Protein AF-A0A0P1AC72-F1 (afdb_monomer_lite)

pLDDT: mean 74.16, std 17.69, range [23.03, 93.44]

Radius of gyration: 25.97 Å; chains: 1; bounding box: 72×47×79 Å

Sequence (349 aa):
MDARAYRSTQDFKQQQFPLIVTPSTTIKDLQRFLVDQWVLSKNLLVKFSLSDHFFTLKGQILRLDGTLDSSYIHNDDTIYLRFVSLGRICDPWAMSTSELRVELKARNAYEVNLQPEELMQRLQNFKMEESRLGRLQQATRKEETERVETIAKESVDLHLHRKQNNMNLTPSEKTVVRPTSFASWPIDPCVNRTVFLSITELERTYHLVPRDVLESALFIFDTERMWVFDKHNTLQKQQFDYHYMCFEQDFLEMLIMKEEAGLIHWFRPQKCFKMLSAFLTAISDPATEGKNYQPLILAKNKWLTLCGNNGWEGKVRCDGRKRDSKHKPKFTQSIARVVSNYCQIVLIM

Organism: Plasmopara halstedii (NCBI:txid4781)

Foldseek 3Di:
DDDPPPPPPPVPDDDDDDDDDDQQDFLLNVLVVVLVVCVVVVPPVVPADPVQKWKDFLQFTGDRGFGNQLVVNDPPGDIDIGGVVSDDDPQLRRHHPVRLQVLCVVVVNDDFLDGSNRSRVSSVLVSVVVVLVVQLVVCVVVVVVVSNVVSVVVVVVSVVVVVVVVVVPPPPPPQSDRDPSDPDQPDDDDLWAFEAADLQVCLVCVSSPHPNNLVRHAYEYQDDPCLQPPDDDPVSCPDPCVVSRPGDPSSVVSVSSCVSVLRYHHCPDVVDLQVVQVSQQVDFTSNPPGHGDHGDDPDPVVLVLAAEDPRDDNDDHPPPRHHDPPPHQDDDPDPDPGRDPDPDDDDDD

Secondary structure (DSSP, 8-state):
------------PPP-------TT-BHHHHHHHHHHHHHHHT-GGGGS-GGGEEEEETTEEEPTTSBTTTTTPPTT---EEEEGGG-----GGGS-HHHHHHHHHHTT---TT--HHHHHHHHHHHHHHHHHHHHHHHHHHTT-HHHHHHHHHHHHHHHHHHHHHHHH-S------PPPTT-SS-SS---SSPPEE--HHHHHHHGGGS-HHHHHH-EEEESS-HHHHHS---HHHHTSTTGGGT---HHHHHHHHHHHHTT-EEE-TTT--HHHHHHHHHHSBPGGGTTPBPPPP---HHHHHHHSSTTSSS-PPP-S-PPP-STT--------STT----SS-----

InterPro domains:
  IPR029071 Ubiquitin-like domain superfamily [SSF54236] (12-84)

Structure (mmCIF, N/CA/C/O backbone):
data_AF-A0A0P1AC72-F1
#
_entry.id   AF-A0A0P1AC72-F1
#
loop_
_atom_site.group_PDB
_atom_site.id
_atom_site.type_symbol
_atom_site.label_atom_id
_atom_site.label_alt_id
_atom_site.label_comp_id
_atom_site.label_asym_id
_atom_site.label_entity_id
_atom_site.label_seq_id
_atom_site.pdbx_PDB_ins_code
_atom_site.Cartn_x
_atom_site.Cartn_y
_atom_site.Cartn_z
_atom_site.occupancy
_atom_site.B_iso_or_equiv
_atom_site.auth_seq_id
_atom_site.auth_comp_id
_atom_site.auth_asym_id
_atom_site.auth_atom_id
_atom_site.pdbx_PDB_model_num
ATOM 1 N N . MET A 1 1 ? -4.522 -26.092 31.105 1.00 30.27 1 MET A N 1
ATOM 2 C CA . MET A 1 1 ? -4.044 -24.873 31.789 1.00 30.27 1 MET A CA 1
ATOM 3 C C . MET A 1 1 ? -4.745 -23.705 31.133 1.00 30.27 1 MET A C 1
ATOM 5 O O . MET A 1 1 ? -4.383 -23.312 30.032 1.00 30.27 1 MET A O 1
ATOM 9 N N . ASP A 1 2 ? -5.831 -23.274 31.766 1.00 23.44 2 ASP A N 1
ATOM 10 C CA . ASP A 1 2 ? -6.798 -22.324 31.226 1.00 23.44 2 ASP A CA 1
ATOM 11 C C . ASP A 1 2 ? -6.268 -20.892 31.293 1.00 23.44 2 ASP A C 1
ATOM 13 O O . ASP A 1 2 ? -6.190 -20.285 32.363 1.00 23.44 2 ASP A O 1
ATOM 17 N N . ALA A 1 3 ? -5.941 -20.331 30.132 1.00 25.45 3 ALA A N 1
ATOM 18 C CA . ALA A 1 3 ? -5.736 -18.901 29.979 1.00 25.45 3 ALA A CA 1
ATOM 19 C C . ALA A 1 3 ? -7.109 -18.214 29.976 1.00 25.45 3 ALA A C 1
ATOM 21 O O . ALA A 1 3 ? -7.756 -18.063 28.938 1.00 25.45 3 ALA A O 1
ATOM 22 N N . ARG A 1 4 ? -7.578 -17.818 31.164 1.00 24.83 4 ARG A N 1
ATOM 23 C CA . ARG A 1 4 ? -8.707 -16.894 31.307 1.00 24.83 4 ARG A CA 1
ATOM 24 C C . ARG A 1 4 ? -8.369 -15.599 30.570 1.00 24.83 4 ARG A C 1
ATOM 26 O O . ARG A 1 4 ? -7.531 -14.820 31.014 1.00 24.83 4 ARG A O 1
ATOM 33 N N . ALA A 1 5 ? -9.045 -15.386 29.447 1.00 27.55 5 ALA A N 1
ATOM 34 C CA . ALA A 1 5 ? -9.079 -14.119 28.744 1.00 27.55 5 ALA A CA 1
ATOM 35 C C . ALA A 1 5 ? -9.636 -13.038 29.683 1.00 27.55 5 ALA A C 1
ATOM 37 O O . ALA A 1 5 ? -10.837 -12.994 29.956 1.00 27.55 5 ALA A O 1
ATOM 38 N N . TYR A 1 6 ? -8.766 -12.156 30.172 1.00 25.70 6 TYR A N 1
ATOM 39 C CA . TYR A 1 6 ? -9.184 -10.889 30.758 1.00 25.70 6 TYR A CA 1
ATOM 40 C C . TYR A 1 6 ? -9.750 -10.010 29.636 1.00 25.70 6 TYR A C 1
ATOM 42 O O . TYR A 1 6 ? -9.041 -9.236 29.001 1.00 25.70 6 TYR A O 1
ATOM 50 N N . ARG A 1 7 ? -11.056 -10.134 29.379 1.00 31.42 7 ARG A N 1
ATOM 51 C CA . ARG A 1 7 ? -11.839 -9.082 28.726 1.00 31.42 7 ARG A CA 1
ATOM 52 C C . ARG A 1 7 ? -12.040 -7.958 29.739 1.00 31.42 7 ARG A C 1
ATOM 54 O O . ARG A 1 7 ? -13.059 -7.900 30.413 1.00 31.42 7 ARG A O 1
ATOM 61 N N . SER A 1 8 ? -11.047 -7.086 29.858 1.00 28.91 8 SER A N 1
ATOM 62 C CA . SER A 1 8 ? -11.260 -5.730 30.356 1.00 28.91 8 SER A CA 1
ATOM 63 C C . SER A 1 8 ? -11.402 -4.832 29.136 1.00 28.91 8 SER A C 1
ATOM 65 O O . SER A 1 8 ? -10.432 -4.227 28.688 1.00 28.91 8 SER A O 1
ATOM 67 N N . THR A 1 9 ? -12.604 -4.765 28.566 1.00 32.88 9 THR A N 1
ATOM 68 C CA . THR A 1 9 ? -12.982 -3.645 27.701 1.00 32.88 9 THR A CA 1
ATOM 69 C C . THR A 1 9 ? -13.115 -2.419 28.601 1.00 32.88 9 THR A C 1
ATOM 71 O O . THR A 1 9 ? -14.201 -2.091 29.070 1.00 32.88 9 THR A O 1
ATOM 74 N N . GLN A 1 10 ? -11.986 -1.784 28.929 1.00 37.38 10 GLN A N 1
ATOM 75 C CA . GLN A 1 10 ? -12.033 -0.366 29.251 1.00 37.38 10 GLN A CA 1
ATOM 76 C C . GLN A 1 10 ? -12.478 0.311 27.961 1.00 37.38 10 GLN A C 1
ATOM 78 O O . GLN A 1 10 ? -11.772 0.240 26.957 1.00 37.38 10 GLN A O 1
ATOM 83 N N . ASP A 1 11 ? -13.674 0.894 27.978 1.00 37.28 11 ASP A N 1
ATOM 84 C CA . ASP A 1 11 ? -14.167 1.739 26.899 1.00 37.28 11 ASP A CA 1
ATOM 85 C C . ASP A 1 11 ? -13.248 2.962 26.807 1.00 37.28 11 ASP A C 1
ATOM 87 O O . ASP A 1 11 ? -13.472 3.999 27.437 1.00 37.28 11 ASP A O 1
ATOM 91 N N . PHE A 1 12 ? -12.152 2.824 26.062 1.00 51.91 12 PHE A N 1
ATOM 92 C CA . PHE A 1 12 ? -11.322 3.947 25.674 1.00 51.91 12 PHE A CA 1
ATOM 93 C C . PHE A 1 12 ? -12.186 4.839 24.788 1.00 51.91 12 PHE A C 1
ATOM 95 O O . PHE A 1 12 ? -12.420 4.544 23.617 1.00 51.91 12 PHE A O 1
ATOM 102 N N . LYS A 1 13 ? -12.709 5.924 25.367 1.00 55.75 13 LYS A N 1
ATOM 103 C CA . LYS A 1 13 ? -13.370 6.970 24.589 1.00 55.75 13 LYS A CA 1
ATOM 104 C C . LYS A 1 13 ? -12.368 7.488 23.564 1.00 55.75 13 LYS A C 1
ATOM 106 O O . LYS A 1 13 ? -11.271 7.895 23.939 1.00 55.75 13 LYS A O 1
ATOM 111 N N . GLN A 1 14 ? -12.757 7.470 22.294 1.00 66.12 14 GLN A N 1
ATOM 112 C CA . GLN A 1 14 ? -11.986 8.074 21.216 1.00 66.12 14 GLN A CA 1
ATOM 113 C C . GLN A 1 14 ? -11.711 9.538 21.577 1.00 66.12 14 GLN A C 1
ATOM 115 O O . GLN A 1 14 ? -12.638 10.311 21.815 1.00 66.12 14 GLN A O 1
ATOM 120 N N . GLN A 1 15 ? -10.433 9.896 21.681 1.00 72.12 15 GLN A N 1
ATOM 121 C CA . GLN A 1 15 ? -10.000 11.266 21.925 1.00 72.12 15 GLN A CA 1
ATOM 122 C C . GLN A 1 15 ? -9.486 11.841 20.609 1.00 72.12 15 GLN A C 1
ATOM 124 O O . GLN A 1 15 ? -8.657 11.223 19.945 1.00 72.12 15 GLN A O 1
ATOM 129 N N . GLN A 1 16 ? -9.997 13.009 20.232 1.00 79.44 16 GLN A N 1
ATOM 130 C CA . GLN A 1 16 ? -9.532 13.757 19.069 1.00 79.44 16 GLN A CA 1
ATOM 131 C C . GLN A 1 16 ? -8.794 14.999 19.552 1.00 79.44 16 GLN A C 1
ATOM 133 O O . GLN A 1 16 ? -9.274 15.705 20.440 1.00 79.44 16 GLN A O 1
ATOM 138 N N . PHE A 1 17 ? -7.630 15.254 18.964 1.00 80.31 17 PHE A N 1
ATOM 139 C CA . PHE A 1 17 ? -6.798 16.401 19.294 1.00 80.31 17 PHE A CA 1
ATOM 140 C C . PHE A 1 17 ? -6.441 17.131 17.999 1.00 80.31 17 PHE A C 1
ATOM 142 O O . PHE A 1 17 ? -5.749 16.547 17.164 1.00 80.31 17 PHE A O 1
ATOM 149 N N . PRO A 1 18 ? -6.905 18.376 17.800 1.00 83.69 18 PRO A N 1
ATOM 150 C CA . PRO A 1 18 ? -6.458 19.174 16.672 1.00 83.69 18 PRO A CA 1
ATOM 151 C C . PRO A 1 18 ? -4.994 19.563 16.885 1.00 83.69 18 PRO A C 1
ATOM 153 O O . PRO A 1 18 ? -4.604 19.979 17.979 1.00 83.69 18 PRO A O 1
ATOM 156 N N . LEU A 1 19 ? -4.184 19.433 15.839 1.00 83.06 19 LEU A N 1
ATOM 157 C CA . LEU A 1 19 ? -2.765 19.755 15.880 1.00 83.06 19 LEU A CA 1
ATOM 158 C C . LEU A 1 19 ? -2.388 20.592 14.659 1.00 83.06 19 LEU A C 1
ATOM 160 O O . LEU A 1 19 ? -2.760 20.263 13.537 1.00 83.06 19 LEU A O 1
ATOM 164 N N . ILE A 1 20 ? -1.621 21.657 14.889 1.00 85.19 20 ILE A N 1
ATOM 165 C CA . ILE A 1 20 ? -1.019 22.465 13.828 1.00 85.19 20 ILE A CA 1
ATOM 166 C C . ILE A 1 20 ? 0.458 22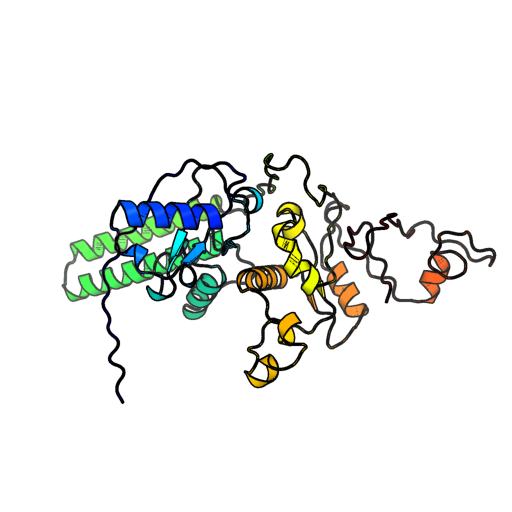.093 13.771 1.00 85.19 20 ILE A C 1
ATOM 168 O O . ILE A 1 20 ? 1.190 22.309 14.736 1.00 85.19 20 ILE A O 1
ATOM 172 N N . VAL A 1 21 ? 0.884 21.519 12.651 1.00 85.75 21 VAL A N 1
ATOM 173 C CA . VAL A 1 21 ? 2.249 21.022 12.441 1.00 85.75 21 VAL A CA 1
ATOM 174 C C . VAL A 1 21 ? 2.788 21.465 11.098 1.00 85.75 21 VAL A C 1
ATOM 176 O O . VAL A 1 21 ? 2.035 21.692 10.153 1.00 85.75 21 VAL A O 1
ATOM 179 N N . THR A 1 22 ? 4.111 21.599 11.014 1.00 86.06 22 THR A N 1
ATOM 180 C CA . THR A 1 22 ? 4.760 21.895 9.740 1.00 86.06 22 THR A CA 1
ATOM 181 C C . THR A 1 22 ? 4.734 20.649 8.849 1.00 86.06 22 THR A C 1
ATOM 183 O O . THR A 1 22 ? 4.917 19.541 9.363 1.00 86.06 22 THR A O 1
ATOM 186 N N . PRO A 1 23 ? 4.592 20.792 7.519 1.00 81.69 23 PRO A N 1
ATOM 187 C CA . PRO A 1 23 ? 4.560 19.647 6.598 1.00 81.69 23 PRO A CA 1
ATOM 188 C C . PRO A 1 23 ? 5.817 18.760 6.668 1.00 81.69 23 PRO A C 1
ATOM 190 O O . PRO A 1 23 ? 5.761 17.550 6.462 1.00 81.69 23 PRO A O 1
ATOM 193 N N . SER A 1 24 ? 6.958 19.356 7.026 1.00 83.38 24 SER A N 1
ATOM 194 C CA . SER A 1 24 ? 8.244 18.676 7.207 1.00 83.38 24 SER A CA 1
ATOM 195 C C . SER A 1 24 ? 8.353 17.826 8.480 1.00 83.38 24 SER A C 1
ATOM 197 O O . SER A 1 24 ? 9.354 17.134 8.651 1.00 83.38 24 SER A O 1
ATOM 199 N N . THR A 1 25 ? 7.365 17.876 9.378 1.00 88.38 25 THR A N 1
ATOM 200 C CA . THR A 1 25 ? 7.364 17.098 10.627 1.00 88.38 25 THR A CA 1
ATOM 201 C C . THR A 1 25 ? 7.299 15.604 10.316 1.00 88.38 25 THR A C 1
ATOM 203 O O . THR A 1 25 ? 6.580 15.193 9.403 1.00 88.38 25 THR A O 1
ATOM 206 N N . THR A 1 26 ? 8.028 14.775 11.066 1.00 90.44 26 THR A N 1
ATOM 207 C CA . THR A 1 26 ? 7.936 13.313 10.931 1.00 90.44 26 THR A CA 1
ATOM 208 C C . THR A 1 26 ? 6.857 12.724 11.837 1.00 90.44 26 THR A C 1
ATOM 210 O O . THR A 1 26 ? 6.517 13.288 12.881 1.00 90.44 26 THR A O 1
ATOM 213 N N . ILE A 1 27 ? 6.343 11.542 11.492 1.00 90.69 27 ILE A N 1
ATOM 214 C CA . ILE A 1 27 ? 5.412 10.804 12.363 1.00 90.69 27 ILE A CA 1
ATOM 215 C C . ILE A 1 27 ? 6.065 10.467 13.715 1.00 90.69 27 ILE A C 1
ATOM 217 O O . ILE A 1 27 ? 5.404 10.466 14.752 1.00 90.69 27 ILE A O 1
ATOM 221 N N . LYS A 1 28 ? 7.380 10.241 13.746 1.00 91.56 28 LYS A N 1
ATOM 222 C CA . LYS A 1 28 ? 8.151 10.041 14.979 1.00 91.56 28 LYS A CA 1
ATOM 223 C C . LYS A 1 28 ? 8.146 11.275 15.876 1.00 91.56 28 LYS A C 1
ATOM 225 O O . LYS A 1 28 ? 8.057 11.135 17.097 1.00 91.56 28 LYS A O 1
ATOM 230 N N . ASP A 1 29 ? 8.237 12.467 15.297 1.00 91.56 29 ASP A N 1
ATOM 231 C CA . ASP A 1 29 ? 8.157 13.713 16.060 1.00 91.56 29 ASP A CA 1
ATOM 232 C C . ASP A 1 29 ? 6.747 13.909 16.627 1.00 91.56 29 ASP A C 1
ATOM 234 O O . ASP A 1 29 ? 6.611 14.254 17.801 1.00 91.56 29 ASP A O 1
ATOM 238 N N . LEU A 1 30 ? 5.704 13.566 15.856 1.00 90.75 30 LEU A N 1
ATOM 239 C CA . LEU A 1 30 ? 4.329 13.507 16.365 1.00 90.75 30 LEU A CA 1
ATOM 240 C C . LEU A 1 30 ? 4.183 12.518 17.525 1.00 90.75 30 LEU A C 1
ATOM 242 O O . LEU A 1 30 ? 3.587 12.847 18.549 1.00 90.75 30 LEU A O 1
ATOM 246 N N . GLN A 1 31 ? 4.735 11.311 17.388 1.00 92.06 31 GLN A N 1
ATOM 247 C CA . GLN A 1 31 ? 4.687 10.279 18.422 1.00 92.06 31 GLN A CA 1
ATOM 248 C C . GLN A 1 31 ? 5.330 10.767 19.723 1.00 92.06 31 GLN A C 1
ATOM 250 O O . GLN A 1 31 ? 4.753 10.593 20.795 1.00 92.06 31 GLN A O 1
ATOM 255 N N . ARG A 1 32 ? 6.508 11.395 19.631 1.00 91.00 32 ARG A N 1
ATOM 256 C CA . ARG A 1 32 ? 7.209 11.977 20.784 1.00 91.00 32 ARG A CA 1
ATOM 257 C C . ARG A 1 32 ? 6.391 13.087 21.428 1.00 91.00 32 ARG A C 1
ATOM 259 O O . ARG A 1 32 ? 6.158 13.035 22.630 1.00 91.00 32 ARG A O 1
ATOM 266 N N . PHE A 1 33 ? 5.888 14.021 20.623 1.00 90.31 33 PHE A N 1
ATOM 267 C CA . PHE A 1 33 ? 5.049 15.113 21.104 1.00 90.31 33 PHE A CA 1
ATOM 268 C C . PHE A 1 33 ? 3.820 14.597 21.867 1.00 90.31 33 PHE A C 1
ATOM 270 O O . PHE A 1 33 ? 3.546 15.059 22.971 1.00 90.31 33 PHE A O 1
ATOM 277 N N . LEU A 1 34 ? 3.103 13.610 21.319 1.00 89.62 34 LEU A N 1
ATOM 278 C CA . LEU A 1 34 ? 1.930 13.021 21.974 1.00 89.62 34 LEU A CA 1
ATOM 279 C C . LEU A 1 34 ? 2.283 12.380 23.318 1.00 89.62 34 LEU A C 1
ATOM 281 O O . LEU A 1 34 ? 1.567 12.578 24.299 1.00 89.62 34 LEU A O 1
ATOM 285 N N . VAL A 1 35 ? 3.400 11.653 23.380 1.00 89.06 35 VAL A N 1
ATOM 286 C CA . VAL A 1 35 ? 3.874 11.031 24.621 1.00 89.06 35 VAL A CA 1
ATOM 287 C C . VAL A 1 35 ? 4.220 12.088 25.665 1.00 89.06 35 VAL A C 1
ATOM 289 O O . VAL A 1 35 ? 3.787 11.956 26.809 1.00 89.06 35 VAL A O 1
ATOM 292 N N . ASP A 1 36 ? 4.899 13.167 25.279 1.00 89.38 36 ASP A N 1
ATOM 293 C CA . ASP A 1 36 ? 5.203 14.280 26.182 1.00 89.38 36 ASP A CA 1
ATOM 294 C C . ASP A 1 36 ? 3.916 14.925 26.724 1.00 89.38 36 ASP A C 1
ATOM 296 O O . ASP A 1 36 ? 3.783 15.149 27.931 1.00 89.38 36 ASP A O 1
ATOM 300 N N . GLN A 1 37 ? 2.910 15.142 25.866 1.00 87.75 37 GLN A N 1
ATOM 301 C CA . GLN A 1 37 ? 1.602 15.655 26.293 1.00 87.75 37 GLN A CA 1
ATOM 302 C C . GLN A 1 37 ? 0.883 14.702 27.254 1.00 87.75 37 GLN A C 1
ATOM 304 O O . GLN A 1 37 ? 0.252 15.137 28.222 1.00 87.75 37 GLN A O 1
ATOM 309 N N . TRP A 1 38 ? 0.976 13.392 27.033 1.00 89.56 38 TRP A N 1
ATOM 310 C CA . TRP A 1 38 ? 0.396 12.403 27.936 1.00 89.56 38 TRP A CA 1
ATOM 311 C C . TRP A 1 38 ? 1.111 12.351 29.287 1.00 89.56 38 TRP A C 1
ATOM 313 O O . TRP A 1 38 ? 0.444 12.184 30.308 1.00 89.56 38 TRP A O 1
ATOM 323 N N . VAL A 1 39 ? 2.435 12.538 29.320 1.00 88.81 39 VAL A N 1
ATOM 324 C CA . VAL A 1 39 ? 3.209 12.639 30.568 1.00 88.81 39 VAL A CA 1
ATOM 325 C C . VAL A 1 39 ? 2.755 13.856 31.370 1.00 88.81 39 VAL A C 1
ATOM 327 O O . VAL A 1 39 ? 2.439 13.727 32.554 1.00 88.81 39 VAL A O 1
ATOM 330 N N . LEU A 1 40 ? 2.641 15.017 30.719 1.00 88.31 40 LEU A N 1
ATOM 331 C CA . LEU A 1 40 ? 2.189 16.258 31.355 1.00 88.31 40 LEU A CA 1
ATOM 332 C C . LEU A 1 40 ? 0.753 16.148 31.887 1.00 88.31 40 LEU A C 1
ATOM 334 O O . LEU A 1 40 ? 0.466 16.563 33.010 1.00 88.31 40 LEU A O 1
ATOM 338 N N . SER A 1 41 ? -0.143 15.544 31.106 1.00 85.81 41 SER A N 1
ATOM 339 C CA . SER A 1 41 ? -1.555 15.356 31.471 1.00 85.81 41 SER A CA 1
ATOM 340 C C . SER A 1 41 ? -1.817 14.146 32.375 1.00 85.81 41 SER A C 1
ATOM 342 O O . SER A 1 41 ? -2.959 13.933 32.785 1.00 85.81 41 SER A O 1
ATOM 344 N N . LYS A 1 42 ? -0.785 13.356 32.712 1.00 86.06 42 LYS A N 1
ATOM 345 C CA . LYS A 1 42 ? -0.892 12.091 33.465 1.00 86.06 42 LYS A CA 1
ATOM 346 C C . LYS A 1 42 ? -1.878 11.099 32.830 1.00 86.06 42 LYS A C 1
ATOM 348 O O . LYS A 1 42 ? -2.585 10.372 33.531 1.00 86.06 42 LYS A O 1
ATOM 353 N N . ASN A 1 43 ? -1.938 11.074 31.500 1.00 84.12 43 ASN A N 1
ATOM 354 C CA . ASN A 1 43 ? -2.814 10.179 30.755 1.00 84.12 43 ASN A CA 1
ATOM 355 C C . ASN A 1 43 ? -2.351 8.716 30.919 1.00 84.12 43 ASN A C 1
ATOM 357 O O . ASN A 1 43 ? -1.158 8.412 30.949 1.00 84.12 43 ASN A O 1
ATOM 361 N N . LEU A 1 44 ? -3.300 7.783 31.011 1.00 83.62 44 LEU A N 1
ATOM 362 C CA . LEU A 1 44 ? -3.018 6.349 31.129 1.00 83.62 44 LEU A CA 1
ATOM 363 C C . LEU A 1 44 ? -2.289 5.785 29.902 1.00 83.62 44 LEU A C 1
ATOM 365 O O . LEU A 1 44 ? -1.605 4.770 30.031 1.00 83.62 44 LEU A O 1
ATOM 369 N N . LEU A 1 45 ? -2.394 6.459 28.752 1.00 82.50 45 LEU A N 1
ATOM 370 C CA . LEU A 1 45 ? -1.737 6.060 27.509 1.00 82.50 45 LEU A CA 1
ATOM 371 C C . LEU A 1 45 ? -0.198 6.099 27.580 1.00 82.50 45 LEU A C 1
ATOM 373 O O . LEU A 1 45 ? 0.449 5.375 26.832 1.00 82.50 45 LEU A O 1
ATOM 377 N N . VAL A 1 46 ? 0.402 6.838 28.528 1.00 82.81 46 VAL A N 1
ATOM 378 C CA . VAL A 1 46 ? 1.868 6.838 28.762 1.00 82.81 46 VAL A CA 1
ATOM 379 C C . VAL A 1 46 ? 2.408 5.442 29.087 1.00 82.81 46 VAL A C 1
ATOM 381 O O . VAL A 1 46 ? 3.588 5.167 28.893 1.00 82.81 46 VAL A O 1
ATOM 384 N N . LYS A 1 47 ? 1.564 4.549 29.614 1.00 84.19 47 LYS A N 1
ATOM 385 C CA . LYS A 1 47 ? 1.986 3.207 30.037 1.00 84.19 47 LYS A CA 1
ATOM 386 C C . LYS A 1 47 ? 2.297 2.276 28.864 1.00 84.19 47 LYS A C 1
ATOM 388 O O . LYS A 1 47 ? 2.928 1.244 29.086 1.00 84.19 47 LYS A O 1
ATOM 393 N N . PHE A 1 48 ? 1.841 2.600 27.656 1.00 85.81 48 PHE A N 1
ATOM 394 C CA . PHE A 1 48 ? 2.092 1.780 26.477 1.00 85.81 48 PHE A CA 1
ATOM 395 C C . PHE A 1 48 ? 3.491 2.039 25.915 1.00 85.81 48 PHE A C 1
ATOM 397 O O . PHE A 1 48 ? 4.018 3.149 25.961 1.00 85.81 48 PHE A O 1
ATOM 404 N N . SER A 1 49 ? 4.118 0.977 25.408 1.00 86.75 49 SER A N 1
ATOM 405 C CA . SER A 1 49 ? 5.441 1.068 24.791 1.00 86.75 49 SER A CA 1
ATOM 406 C C . SER A 1 49 ? 5.347 1.774 23.441 1.00 86.75 49 SER A C 1
ATOM 408 O O . SER A 1 49 ? 4.421 1.523 22.682 1.00 86.75 49 SER A O 1
ATOM 410 N N . LEU A 1 50 ? 6.362 2.559 23.070 1.00 85.81 50 LEU A N 1
ATOM 411 C CA . LEU A 1 50 ? 6.442 3.172 21.736 1.00 85.81 50 LEU A CA 1
ATOM 412 C C . LEU A 1 50 ? 6.375 2.146 20.598 1.00 85.81 50 LEU A C 1
ATOM 414 O O . LEU A 1 50 ? 5.859 2.450 19.530 1.00 85.81 50 LEU A O 1
ATOM 418 N N . SER A 1 51 ? 6.885 0.934 20.836 1.00 84.06 51 SER A N 1
ATOM 419 C CA . SER A 1 51 ? 6.806 -0.187 19.883 1.00 84.06 51 SER A CA 1
ATOM 420 C C . SER A 1 51 ? 5.387 -0.727 19.679 1.00 84.06 51 SER A C 1
ATOM 422 O O . SER A 1 51 ? 5.138 -1.447 18.720 1.00 84.06 51 SER A O 1
ATOM 424 N N . ASP A 1 52 ? 4.468 -0.381 20.578 1.00 86.06 52 ASP A N 1
ATOM 425 C CA . ASP A 1 52 ? 3.055 -0.738 20.503 1.00 86.06 52 ASP A CA 1
ATOM 426 C C . ASP A 1 52 ? 2.261 0.261 19.651 1.00 86.06 52 ASP A C 1
ATOM 428 O O . ASP A 1 52 ? 1.136 -0.030 19.250 1.00 86.06 52 ASP A O 1
ATOM 432 N N . HIS A 1 53 ? 2.829 1.442 19.384 1.00 88.75 53 HIS A N 1
ATOM 433 C CA . HIS A 1 53 ? 2.163 2.504 18.643 1.00 88.75 53 HIS A CA 1
ATOM 434 C C . HIS A 1 53 ? 2.296 2.268 17.142 1.00 88.75 53 HIS A C 1
ATOM 436 O O . HIS A 1 53 ? 3.394 2.061 16.627 1.00 88.75 53 HIS A O 1
ATOM 442 N N . PHE A 1 54 ? 1.195 2.428 16.424 1.00 88.12 54 PHE A N 1
ATOM 443 C CA .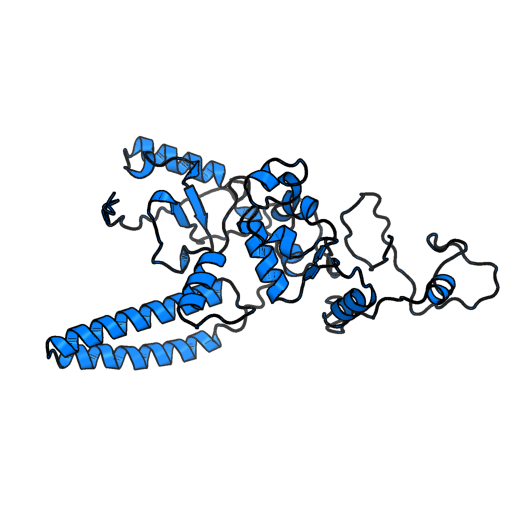 PHE A 1 54 ? 1.210 2.513 14.973 1.00 88.12 54 PHE A CA 1
ATOM 444 C C . PHE A 1 54 ? 0.188 3.532 14.491 1.00 88.12 54 PHE A C 1
ATOM 446 O O . PHE A 1 54 ? -0.843 3.758 15.128 1.00 88.12 54 PHE A O 1
ATOM 453 N N . PHE A 1 55 ? 0.502 4.176 13.374 1.00 89.94 55 PHE A N 1
ATOM 454 C CA . PHE A 1 55 ? -0.293 5.261 12.819 1.00 89.94 55 PHE A CA 1
ATOM 455 C C . PHE A 1 55 ? -0.921 4.809 11.513 1.00 89.94 55 PHE A C 1
ATOM 457 O O . PHE A 1 55 ? -0.280 4.132 10.711 1.00 89.94 55 PHE A O 1
ATOM 464 N N . THR A 1 56 ? -2.178 5.179 11.308 1.00 88.88 56 THR A N 1
ATOM 465 C CA . THR A 1 56 ? -2.932 4.827 10.106 1.00 88.88 56 THR A CA 1
ATOM 466 C C . THR A 1 56 ? -3.652 6.041 9.545 1.00 88.88 56 THR A C 1
ATOM 468 O O . THR A 1 56 ? -4.149 6.884 10.294 1.00 88.88 56 THR A O 1
ATOM 471 N N . LEU A 1 57 ? -3.705 6.128 8.220 1.00 88.50 57 LEU A N 1
ATOM 472 C CA . LEU A 1 57 ? -4.444 7.146 7.487 1.00 88.50 57 LEU A CA 1
ATOM 473 C C . LEU A 1 57 ? -5.013 6.513 6.221 1.00 88.50 57 LEU A C 1
ATOM 475 O O . LEU A 1 57 ? -4.263 5.964 5.421 1.00 88.50 57 LEU A O 1
ATOM 479 N N . LYS A 1 58 ? -6.336 6.592 6.038 1.00 84.81 58 LYS A N 1
ATOM 480 C CA . LYS A 1 58 ? -7.036 6.096 4.837 1.00 84.81 58 LYS A CA 1
ATOM 481 C C . LYS A 1 58 ? -6.626 4.663 4.448 1.00 84.81 58 LYS A C 1
ATOM 483 O O . LYS A 1 58 ? -6.372 4.366 3.288 1.00 84.81 58 LYS A O 1
ATOM 488 N N . GLY A 1 59 ? -6.513 3.770 5.431 1.00 81.75 59 GLY A N 1
ATOM 489 C CA . GLY A 1 59 ? -6.107 2.382 5.201 1.00 81.75 59 GLY A CA 1
ATOM 490 C C . GLY A 1 59 ? -4.597 2.134 5.091 1.00 81.75 59 GLY A C 1
ATOM 491 O O . GLY A 1 59 ? -4.179 0.980 5.135 1.00 81.75 59 GLY A O 1
ATOM 492 N N . GLN A 1 60 ? -3.769 3.173 4.995 1.00 83.38 60 GLN A N 1
ATOM 493 C CA . GLN A 1 60 ? -2.315 3.048 4.934 1.00 83.38 60 GLN A CA 1
ATOM 494 C C . GLN A 1 60 ? -1.700 3.112 6.334 1.00 83.38 60 GLN A C 1
ATOM 496 O O . GLN A 1 60 ? -2.082 3.953 7.149 1.00 83.38 60 GLN A O 1
ATOM 501 N N . ILE A 1 61 ? -0.719 2.249 6.601 1.00 86.88 61 ILE A N 1
ATOM 502 C CA . ILE A 1 61 ? 0.135 2.339 7.789 1.00 86.88 61 ILE A CA 1
ATOM 503 C C . ILE A 1 61 ? 1.236 3.369 7.511 1.00 86.88 61 ILE A C 1
ATOM 505 O O . ILE A 1 61 ? 1.919 3.292 6.492 1.00 86.88 61 ILE A O 1
ATOM 509 N N . LEU A 1 62 ? 1.396 4.341 8.407 1.00 87.12 62 LEU A N 1
ATOM 510 C CA . LEU A 1 62 ? 2.400 5.394 8.278 1.00 87.12 62 LEU A CA 1
ATOM 511 C C . LEU A 1 62 ? 3.696 4.973 8.974 1.00 87.12 62 LEU A C 1
ATOM 513 O O . LEU A 1 62 ? 3.683 4.608 10.155 1.00 87.12 62 LEU A O 1
ATOM 517 N N . ARG A 1 63 ? 4.824 5.070 8.263 1.00 82.81 63 ARG A N 1
ATOM 518 C CA . ARG A 1 63 ? 6.147 4.854 8.859 1.00 82.81 63 ARG A CA 1
ATOM 519 C C . ARG A 1 63 ? 6.525 6.016 9.769 1.00 82.81 63 ARG A C 1
ATOM 521 O O . ARG A 1 63 ? 6.184 7.168 9.511 1.00 82.81 63 ARG A O 1
ATOM 528 N N . LEU A 1 64 ? 7.277 5.716 10.825 1.00 85.88 64 LEU A N 1
ATOM 529 C CA . LEU A 1 64 ? 7.690 6.714 11.815 1.00 85.88 64 LEU A CA 1
ATOM 530 C C . LEU A 1 64 ? 8.675 7.746 11.239 1.00 85.88 64 LEU A C 1
ATOM 532 O O . LEU A 1 64 ? 8.661 8.905 11.640 1.00 85.88 64 LEU A O 1
ATOM 536 N N . ASP A 1 65 ? 9.535 7.338 10.316 1.00 83.56 65 ASP A N 1
ATOM 537 C CA . ASP A 1 65 ? 10.548 8.175 9.667 1.00 83.56 65 ASP A CA 1
ATOM 538 C C . ASP A 1 65 ? 10.007 9.021 8.503 1.00 83.56 65 ASP A C 1
ATOM 540 O O . ASP A 1 65 ? 10.659 9.985 8.100 1.00 83.56 65 ASP A O 1
ATOM 544 N N . GLY A 1 66 ? 8.805 8.720 8.005 1.00 80.38 66 GLY A N 1
ATOM 545 C CA . GLY A 1 66 ? 8.144 9.503 6.963 1.00 80.38 66 GLY A CA 1
ATOM 546 C C . GLY A 1 66 ? 7.718 10.890 7.449 1.00 80.38 66 GLY A C 1
ATOM 547 O O . GLY A 1 66 ? 7.249 11.059 8.581 1.00 80.38 66 GLY A O 1
ATOM 548 N N . THR A 1 67 ? 7.848 11.894 6.578 1.00 84.25 67 THR A N 1
ATOM 549 C CA . THR A 1 67 ? 7.270 13.224 6.816 1.00 84.25 67 THR A CA 1
ATOM 550 C C . THR A 1 67 ? 5.779 13.224 6.491 1.00 84.25 67 THR A C 1
ATOM 552 O O . THR A 1 67 ? 5.326 12.464 5.627 1.00 84.25 67 THR A O 1
ATOM 555 N N . LEU A 1 68 ? 5.006 14.091 7.150 1.00 84.50 68 LEU A N 1
ATOM 556 C CA . LEU A 1 68 ? 3.566 14.242 6.882 1.00 84.50 68 LEU A CA 1
ATOM 557 C C . LEU A 1 68 ? 3.304 14.544 5.408 1.00 84.50 68 LEU A C 1
ATOM 559 O O . LEU A 1 68 ? 2.418 13.974 4.779 1.00 84.50 68 LEU A O 1
ATOM 563 N N . ASP A 1 69 ? 4.141 15.401 4.845 1.00 80.62 69 ASP A N 1
ATOM 564 C CA . ASP A 1 69 ? 4.062 15.802 3.455 1.00 80.62 69 ASP A CA 1
ATOM 565 C C . ASP A 1 69 ? 4.357 14.634 2.490 1.00 80.62 69 ASP A C 1
ATOM 567 O O . ASP A 1 69 ? 3.567 14.366 1.584 1.00 80.62 69 ASP A O 1
ATOM 571 N N . SER A 1 70 ? 5.411 13.842 2.748 1.00 76.62 70 SER A N 1
ATOM 572 C CA . SER A 1 70 ? 5.720 12.644 1.940 1.00 76.62 70 SER A CA 1
ATOM 573 C C . SER A 1 70 ? 4.588 11.610 1.942 1.00 76.62 70 SER A C 1
ATOM 575 O O . SER A 1 70 ? 4.440 10.842 0.994 1.00 76.62 70 SER A O 1
ATOM 577 N N . SER A 1 71 ? 3.755 11.633 2.985 1.00 78.06 71 SER A N 1
ATOM 578 C CA . SER A 1 71 ? 2.580 10.774 3.143 1.00 78.06 71 SER A CA 1
ATOM 579 C C . SER A 1 71 ? 1.302 11.372 2.532 1.00 78.06 71 SER A C 1
ATOM 581 O O . SER A 1 71 ? 0.231 10.794 2.694 1.00 78.06 71 SER A O 1
ATOM 583 N N . TYR A 1 72 ? 1.396 12.504 1.818 1.00 80.31 72 TYR A N 1
ATOM 584 C CA . TYR A 1 72 ? 0.272 13.194 1.168 1.00 80.31 72 TYR A CA 1
ATOM 585 C C . TYR A 1 72 ? -0.858 13.543 2.150 1.00 80.31 72 TYR A C 1
ATOM 587 O O . TYR A 1 72 ? -2.040 13.466 1.815 1.00 80.31 72 TYR A O 1
ATOM 595 N N . ILE A 1 73 ? -0.491 13.916 3.379 1.00 84.81 73 ILE A N 1
ATOM 596 C CA . ILE A 1 73 ? -1.446 14.335 4.407 1.00 84.81 73 ILE A CA 1
ATOM 597 C C . ILE A 1 73 ? -1.853 15.779 4.128 1.00 84.81 73 ILE A C 1
ATOM 599 O O . ILE A 1 73 ? -1.005 16.668 4.028 1.00 84.81 73 ILE A O 1
ATOM 603 N N . HIS A 1 74 ? -3.153 16.011 3.991 1.00 81.69 74 HIS A N 1
ATOM 604 C CA . HIS A 1 74 ? -3.716 17.330 3.728 1.00 81.69 74 HIS A CA 1
ATOM 605 C C . HIS A 1 74 ? -4.285 17.970 4.998 1.00 81.69 74 HIS A C 1
ATOM 607 O O . HIS A 1 74 ? -4.416 17.332 6.043 1.00 81.69 74 HIS A O 1
ATOM 613 N N . ASN A 1 75 ? -4.640 19.254 4.904 1.00 80.81 75 ASN A N 1
ATOM 614 C CA . ASN A 1 75 ? -5.364 19.926 5.979 1.00 80.81 75 ASN A CA 1
ATOM 615 C C . ASN A 1 75 ? -6.670 19.173 6.277 1.00 80.81 75 ASN A C 1
ATOM 617 O O . ASN A 1 75 ? -7.331 18.693 5.357 1.00 80.81 75 ASN A O 1
ATOM 621 N N . ASP A 1 76 ? -7.009 19.081 7.561 1.00 83.06 76 ASP A N 1
ATOM 622 C CA . ASP A 1 76 ? -8.183 18.375 8.095 1.00 83.06 76 ASP A CA 1
ATOM 623 C C . ASP A 1 76 ? -8.174 16.840 7.936 1.00 83.06 76 ASP A C 1
ATOM 625 O O . ASP A 1 76 ? -9.142 16.173 8.313 1.00 83.06 76 ASP A O 1
ATOM 629 N N . ASP A 1 77 ? -7.075 16.242 7.457 1.00 86.12 77 ASP A N 1
ATOM 630 C CA . ASP A 1 77 ? -6.921 14.787 7.492 1.00 86.12 77 ASP A CA 1
ATOM 631 C C . ASP A 1 77 ? -6.788 14.282 8.941 1.00 86.12 77 ASP A C 1
ATOM 633 O O . ASP A 1 77 ? -6.080 14.844 9.779 1.00 86.12 77 ASP A O 1
ATOM 637 N N . THR A 1 78 ? -7.465 13.170 9.239 1.00 87.31 78 THR A N 1
ATOM 638 C CA . THR A 1 78 ? -7.427 12.532 10.561 1.00 87.31 78 THR A CA 1
ATOM 639 C C . THR A 1 78 ? -6.442 11.370 10.562 1.00 87.31 78 THR A C 1
ATOM 641 O O . THR A 1 78 ? -6.678 10.349 9.917 1.00 87.31 78 THR A O 1
ATOM 644 N N . ILE A 1 79 ? -5.357 11.508 11.323 1.00 89.94 79 ILE A N 1
ATOM 645 C CA . ILE A 1 79 ? -4.406 10.421 11.571 1.00 89.94 79 ILE A CA 1
ATOM 646 C C . ILE A 1 79 ? -4.880 9.620 12.785 1.00 89.94 79 ILE A C 1
ATOM 648 O O . ILE A 1 79 ? -5.075 10.166 13.872 1.00 89.94 79 ILE A O 1
ATOM 652 N N . TYR A 1 80 ? -5.020 8.309 12.618 1.00 89.62 80 TYR A N 1
ATOM 653 C CA . TYR A 1 80 ? -5.407 7.404 13.691 1.00 89.62 80 TYR A CA 1
ATOM 654 C C . TYR A 1 80 ? -4.167 6.791 14.330 1.00 89.62 80 TYR A C 1
ATOM 656 O O . TYR A 1 80 ? -3.456 6.004 13.706 1.00 89.62 80 TYR A O 1
ATOM 664 N N . LEU A 1 81 ? -3.933 7.126 15.596 1.00 90.00 81 LEU A N 1
ATOM 665 C CA . LEU A 1 81 ? -2.974 6.435 16.448 1.00 90.00 81 LEU A CA 1
ATOM 666 C C . LEU A 1 81 ? -3.631 5.198 17.069 1.00 90.00 81 LEU A C 1
ATOM 668 O O . LEU A 1 81 ? -4.720 5.274 17.641 1.00 90.00 81 LEU A O 1
ATOM 672 N N . ARG A 1 82 ? -2.930 4.070 17.000 1.00 87.06 82 ARG A N 1
ATOM 673 C CA . ARG A 1 82 ? -3.394 2.772 17.480 1.00 87.06 82 ARG A CA 1
ATOM 674 C C . ARG A 1 82 ? -2.343 2.086 18.341 1.00 87.06 82 ARG A C 1
ATOM 676 O O . ARG A 1 82 ? -1.152 2.352 18.211 1.00 87.06 82 ARG A O 1
ATOM 683 N N . PHE A 1 83 ? -2.819 1.175 19.185 1.00 87.12 83 PHE A N 1
ATOM 684 C CA . PHE A 1 83 ? -2.014 0.383 20.110 1.00 87.12 83 PHE A CA 1
ATOM 685 C C . PHE A 1 83 ? -2.286 -1.099 19.856 1.00 87.12 83 PHE A C 1
ATOM 687 O O . PHE A 1 83 ? -3.446 -1.518 19.904 1.00 87.12 83 PHE A O 1
ATOM 694 N N . VAL A 1 84 ? -1.256 -1.898 19.569 1.00 82.94 84 VAL A N 1
ATOM 695 C CA . VAL A 1 84 ? -1.428 -3.332 19.258 1.00 82.94 84 VAL A CA 1
ATOM 696 C C . VAL A 1 84 ? -1.996 -4.079 20.470 1.00 82.94 84 VAL A C 1
ATOM 698 O O . VAL A 1 84 ? -2.857 -4.951 20.327 1.00 82.94 84 VAL A O 1
ATOM 701 N N . SER A 1 85 ? -1.584 -3.690 21.676 1.00 83.00 85 SER A N 1
ATOM 702 C CA . SER A 1 85 ? -2.033 -4.289 22.936 1.00 83.00 85 SER A CA 1
ATOM 703 C C . SER A 1 85 ? -3.512 -4.057 23.272 1.00 83.00 85 SER A C 1
ATOM 705 O O . SER A 1 85 ? -4.092 -4.851 24.014 1.00 83.00 85 SER A O 1
ATOM 707 N N . LEU A 1 86 ? -4.152 -3.021 22.711 1.00 81.00 86 LEU A N 1
ATOM 708 C CA . LEU A 1 86 ? -5.563 -2.700 22.978 1.00 81.00 86 LEU A CA 1
ATOM 709 C C . LEU A 1 86 ? -6.555 -3.590 22.209 1.00 81.00 86 LEU A C 1
ATOM 711 O O . LEU A 1 86 ? -7.761 -3.527 22.450 1.00 81.00 86 LEU A O 1
ATOM 715 N N . GLY A 1 87 ? -6.064 -4.476 21.341 1.00 74.19 87 GLY A N 1
ATOM 716 C CA . GLY A 1 87 ? -6.876 -5.487 20.673 1.00 74.19 87 GLY A CA 1
ATOM 717 C C . GLY A 1 87 ? -7.534 -5.010 19.376 1.00 74.19 87 GLY A C 1
ATOM 718 O O . GLY A 1 87 ? -7.071 -4.087 18.709 1.00 74.19 87 GLY A O 1
ATOM 719 N N . ARG A 1 88 ? -8.588 -5.723 18.957 1.00 70.88 88 ARG A N 1
ATOM 720 C CA . ARG A 1 88 ? -9.208 -5.533 17.637 1.00 70.88 88 ARG A CA 1
ATOM 721 C C . ARG A 1 88 ? -9.972 -4.217 17.562 1.00 70.88 88 ARG A C 1
ATOM 723 O O . ARG A 1 88 ? -10.785 -3.913 18.430 1.00 70.88 88 ARG A O 1
ATOM 730 N N . ILE A 1 89 ? -9.760 -3.494 16.469 1.00 73.06 89 ILE A N 1
ATOM 731 C CA . ILE A 1 89 ? -10.464 -2.250 16.180 1.00 73.06 89 ILE A CA 1
ATOM 732 C C . ILE A 1 89 ? -11.849 -2.528 15.608 1.00 73.06 89 ILE A C 1
ATOM 734 O O . ILE A 1 89 ? -12.053 -3.458 14.831 1.00 73.06 89 ILE A O 1
ATOM 738 N N . CYS A 1 90 ? -12.807 -1.685 15.985 1.00 73.00 90 CYS A N 1
ATOM 739 C CA . CYS A 1 90 ? -14.171 -1.733 15.472 1.00 73.00 90 CYS A CA 1
ATOM 740 C C . CYS A 1 90 ? -14.464 -0.637 14.442 1.00 73.00 90 CYS A C 1
ATOM 742 O O . CYS A 1 90 ? -15.439 -0.778 13.711 1.00 73.00 90 CYS A O 1
ATOM 744 N N . ASP A 1 91 ? -13.640 0.401 14.326 1.00 83.69 91 ASP A N 1
ATOM 745 C CA . ASP A 1 91 ? -13.825 1.476 13.347 1.00 83.69 91 ASP A CA 1
ATOM 746 C C . ASP A 1 91 ? -13.101 1.155 12.024 1.00 83.69 91 ASP A C 1
ATOM 748 O O . ASP A 1 91 ? -11.874 1.038 12.033 1.00 83.69 91 ASP A O 1
ATOM 752 N N . PRO A 1 92 ? -13.813 0.989 10.890 1.00 85.88 92 PRO A N 1
ATOM 753 C CA . PRO A 1 92 ? -13.194 0.778 9.581 1.00 85.88 92 PRO A CA 1
ATOM 754 C C . PRO A 1 92 ? -12.201 1.867 9.172 1.00 85.88 92 PRO A C 1
ATOM 756 O O . PRO A 1 92 ? -11.226 1.553 8.502 1.00 85.88 92 PRO A O 1
ATOM 759 N N . TRP A 1 93 ? -12.410 3.121 9.580 1.00 87.19 93 TRP A N 1
ATOM 760 C CA . TRP A 1 93 ? -11.562 4.241 9.150 1.00 87.19 93 TRP A CA 1
ATOM 761 C C . TRP A 1 93 ? -10.173 4.241 9.788 1.00 87.19 93 TRP A C 1
ATOM 763 O O . TRP A 1 93 ? -9.236 4.818 9.239 1.00 87.19 93 TRP A O 1
ATOM 773 N N . ALA A 1 94 ? -10.035 3.554 10.920 1.00 86.19 94 ALA A N 1
ATOM 774 C CA . ALA A 1 94 ? -8.765 3.350 11.600 1.00 86.19 94 ALA A CA 1
ATOM 775 C C . ALA A 1 94 ? -8.065 2.046 11.171 1.00 86.19 94 ALA A C 1
ATOM 777 O O . ALA A 1 94 ? -6.946 1.788 11.604 1.00 86.19 94 ALA A O 1
ATOM 778 N N . MET A 1 95 ? -8.709 1.179 10.383 1.00 87.00 95 MET A N 1
ATOM 779 C CA . MET A 1 95 ? -8.135 -0.111 9.976 1.00 87.00 95 MET A CA 1
ATOM 780 C C . MET A 1 95 ? -7.085 0.050 8.878 1.00 87.00 95 MET A C 1
ATOM 782 O O . MET A 1 95 ? -7.216 0.927 8.029 1.00 87.00 95 MET A O 1
ATOM 786 N N . SER A 1 96 ? -6.069 -0.820 8.860 1.00 87.50 96 SER A N 1
ATOM 787 C CA . SER A 1 96 ? -5.187 -0.932 7.691 1.00 87.50 96 SER A CA 1
ATOM 788 C C . SER A 1 96 ? -5.893 -1.672 6.554 1.00 87.50 96 SER A C 1
ATOM 790 O O . SER A 1 96 ? -6.887 -2.377 6.757 1.00 87.50 96 SER A O 1
ATOM 792 N N . THR A 1 97 ? -5.375 -1.567 5.335 1.00 87.00 97 THR A N 1
ATOM 793 C CA . THR A 1 97 ? -5.990 -2.239 4.186 1.00 87.00 97 THR A CA 1
ATOM 794 C C . THR A 1 97 ? -5.954 -3.755 4.296 1.00 87.00 97 THR A C 1
ATOM 796 O O . THR A 1 97 ? -6.916 -4.413 3.895 1.00 87.00 97 THR A O 1
ATOM 799 N N . SER A 1 98 ? -4.909 -4.330 4.897 1.00 85.94 98 SER A N 1
ATOM 800 C CA . SER A 1 98 ? -4.866 -5.767 5.175 1.00 85.94 98 SER A CA 1
ATOM 801 C C . SER A 1 98 ? -5.965 -6.192 6.150 1.00 85.94 98 SER A C 1
ATOM 803 O O . SER A 1 98 ? -6.668 -7.169 5.885 1.00 85.94 98 SER A O 1
ATOM 805 N N . GLU A 1 99 ? -6.179 -5.436 7.227 1.00 87.56 99 GLU A N 1
ATOM 806 C CA . GLU A 1 99 ? -7.244 -5.695 8.199 1.00 87.56 99 GLU A CA 1
ATOM 807 C C . GLU A 1 99 ? -8.632 -5.569 7.563 1.00 87.56 99 GLU A C 1
ATOM 809 O O . GLU A 1 99 ? -9.460 -6.469 7.718 1.00 87.56 99 GLU A O 1
ATOM 814 N N . LEU A 1 100 ? -8.866 -4.509 6.781 1.00 89.44 100 LEU A N 1
ATOM 815 C CA . LEU A 1 100 ? -10.113 -4.306 6.038 1.00 89.44 100 LEU A CA 1
ATOM 816 C C . LEU A 1 100 ? -10.408 -5.492 5.115 1.00 89.44 100 LEU A C 1
ATOM 818 O O . LEU A 1 100 ? -11.526 -6.007 5.089 1.00 89.44 100 LEU A O 1
ATOM 822 N N . ARG A 1 101 ? -9.395 -5.966 4.384 1.00 88.12 101 ARG A N 1
ATOM 823 C CA . ARG A 1 101 ? -9.513 -7.123 3.487 1.00 88.12 101 ARG A CA 1
ATOM 824 C C . ARG A 1 101 ? -9.834 -8.396 4.250 1.00 88.12 101 ARG A C 1
ATOM 826 O O . ARG A 1 101 ? -10.682 -9.160 3.801 1.00 88.12 101 ARG A O 1
ATOM 833 N N . VAL A 1 102 ? -9.178 -8.643 5.382 1.00 89.38 102 VAL A N 1
ATOM 834 C CA . VAL A 1 102 ? -9.444 -9.822 6.218 1.00 89.38 102 VAL A CA 1
ATOM 835 C C . VAL A 1 102 ? -10.875 -9.787 6.758 1.00 89.38 102 VAL A C 1
ATOM 837 O O . VAL A 1 102 ? -11.588 -10.783 6.641 1.00 89.38 102 VAL A O 1
ATOM 840 N N . GLU A 1 103 ? -11.328 -8.643 7.273 1.00 89.69 103 GLU A N 1
ATOM 841 C CA . GLU A 1 103 ? -12.685 -8.472 7.807 1.00 89.69 103 GLU A CA 1
ATOM 842 C C . GLU A 1 103 ? -13.766 -8.589 6.718 1.00 89.69 103 GLU A C 1
ATOM 844 O O . GLU A 1 103 ? -14.823 -9.178 6.961 1.00 89.69 103 GLU A O 1
ATOM 849 N N . LEU A 1 104 ? -13.511 -8.087 5.505 1.00 90.44 104 LEU A N 1
ATOM 850 C CA . LEU A 1 104 ? -14.420 -8.236 4.362 1.00 90.44 104 LEU A CA 1
ATOM 851 C C . LEU A 1 104 ? -14.420 -9.662 3.794 1.00 90.44 104 LEU A C 1
ATOM 853 O O . LEU A 1 104 ? -15.484 -10.178 3.452 1.00 90.44 104 LEU A O 1
ATOM 857 N N . LYS A 1 105 ? -13.262 -10.333 3.726 1.00 90.62 105 LYS A N 1
ATOM 858 C CA . LYS A 1 105 ? -13.163 -11.745 3.313 1.00 90.62 105 LYS A CA 1
ATOM 859 C C . LYS A 1 105 ? -13.883 -12.663 4.293 1.00 90.62 105 LYS A C 1
ATOM 861 O O . LYS A 1 105 ? -14.620 -13.538 3.857 1.00 90.62 105 LYS A O 1
ATOM 866 N N . ALA A 1 106 ? -13.746 -12.424 5.599 1.00 90.25 106 ALA A N 1
ATOM 867 C CA . ALA A 1 106 ? -14.476 -13.165 6.629 1.00 90.25 106 ALA A CA 1
ATOM 868 C C . ALA A 1 106 ? -16.005 -13.047 6.479 1.00 90.25 106 ALA A C 1
ATOM 870 O O . ALA A 1 106 ? -16.737 -13.937 6.904 1.00 90.25 106 ALA A O 1
ATOM 871 N N . ARG A 1 107 ? -16.479 -11.967 5.844 1.00 88.94 107 ARG A N 1
ATOM 872 C CA . ARG A 1 107 ? -17.893 -11.697 5.544 1.00 88.94 107 ARG A CA 1
ATOM 873 C C . ARG A 1 107 ? -18.305 -12.056 4.113 1.00 88.94 107 ARG A C 1
ATOM 875 O O . ARG A 1 107 ? -19.424 -11.745 3.723 1.00 88.94 107 ARG A O 1
ATOM 882 N N . ASN A 1 108 ? -17.427 -12.686 3.325 1.00 87.12 108 ASN A N 1
ATOM 883 C CA . ASN A 1 108 ? -17.639 -12.980 1.899 1.00 87.12 108 ASN A CA 1
ATOM 884 C C . ASN A 1 108 ? -18.032 -11.747 1.057 1.00 87.12 108 ASN A C 1
ATOM 886 O O . ASN A 1 108 ? -18.779 -11.856 0.090 1.00 87.12 108 ASN A O 1
ATOM 890 N N . ALA A 1 109 ? -17.534 -10.567 1.429 1.00 86.12 109 ALA A N 1
ATOM 891 C CA . ALA A 1 109 ? -17.927 -9.282 0.851 1.00 86.12 109 ALA A CA 1
ATOM 892 C C . ALA A 1 109 ? -16.788 -8.548 0.125 1.00 86.12 109 ALA A C 1
ATOM 894 O O . ALA A 1 109 ? -16.962 -7.401 -0.295 1.00 86.12 109 ALA A O 1
ATOM 895 N N . TYR A 1 110 ? -15.618 -9.179 0.031 1.00 87.69 110 TYR A N 1
ATOM 896 C CA . TYR A 1 110 ? -14.422 -8.605 -0.571 1.00 87.69 110 TYR A CA 1
ATOM 897 C C . TYR A 1 110 ? -14.424 -8.763 -2.099 1.00 87.69 110 TYR A C 1
ATOM 899 O O . TYR A 1 110 ? -14.617 -9.867 -2.606 1.00 87.69 110 TYR A O 1
ATOM 907 N N . GLU A 1 111 ? -14.147 -7.669 -2.808 1.00 83.88 111 GLU A N 1
ATOM 908 C CA . GLU A 1 111 ? -13.922 -7.631 -4.257 1.00 83.88 111 GLU A CA 1
ATOM 909 C C . GLU A 1 111 ? -12.471 -7.211 -4.541 1.00 83.88 111 GLU A C 1
ATOM 911 O O . GLU A 1 111 ? -11.865 -6.460 -3.773 1.00 83.88 111 GLU A O 1
ATOM 916 N N . VAL A 1 112 ? -11.901 -7.736 -5.627 1.00 82.94 112 VAL A N 1
ATOM 917 C CA . VAL A 1 112 ? -10.511 -7.470 -6.030 1.00 82.94 112 VAL A CA 1
ATOM 918 C C . VAL A 1 112 ? -10.402 -6.062 -6.619 1.00 82.94 112 VAL A C 1
ATOM 920 O O . VAL A 1 112 ? -11.326 -5.620 -7.297 1.00 82.94 112 VAL A O 1
ATOM 923 N N . ASN A 1 113 ? -9.260 -5.394 -6.412 1.00 80.81 113 ASN A N 1
ATOM 924 C CA . ASN A 1 113 ? -8.949 -4.075 -6.982 1.00 80.81 113 ASN A CA 1
ATOM 925 C C . ASN A 1 113 ? -9.811 -2.912 -6.441 1.00 80.81 113 ASN A C 1
ATOM 927 O O . ASN A 1 113 ? -9.965 -1.889 -7.104 1.00 80.81 113 ASN A O 1
ATOM 931 N N . LEU A 1 114 ? -10.356 -3.059 -5.229 1.00 82.25 114 LEU A N 1
ATOM 932 C CA . LEU A 1 114 ? -10.985 -1.953 -4.505 1.00 82.25 114 LEU A CA 1
ATOM 933 C C . LEU A 1 114 ? -9.931 -1.035 -3.877 1.00 82.25 114 LEU A C 1
ATOM 935 O O . LEU A 1 114 ? -8.965 -1.509 -3.264 1.00 82.25 114 LEU A O 1
ATOM 939 N N . GLN A 1 115 ? -10.167 0.272 -3.971 1.00 82.81 115 GLN A N 1
ATOM 940 C CA . GLN A 1 115 ? -9.344 1.286 -3.314 1.00 82.81 115 GLN A CA 1
ATOM 941 C C . GLN A 1 115 ? -9.537 1.261 -1.786 1.00 82.81 115 GLN A C 1
ATOM 943 O O . GLN A 1 115 ? -10.573 0.795 -1.296 1.00 82.81 115 GLN A O 1
ATOM 948 N N . PRO A 1 116 ? -8.568 1.764 -0.996 1.00 84.50 116 PRO A N 1
ATOM 949 C CA . PRO A 1 116 ? -8.669 1.791 0.465 1.00 84.50 116 PRO A CA 1
ATOM 950 C C . PRO A 1 116 ? -9.966 2.431 0.979 1.00 84.50 116 PRO A C 1
ATOM 952 O O . PRO A 1 116 ? -10.624 1.881 1.862 1.00 84.50 116 PRO A O 1
ATOM 955 N N . GLU A 1 117 ? -10.381 3.553 0.393 1.00 84.56 117 GLU A N 1
ATOM 956 C CA . GLU A 1 117 ? -11.606 4.267 0.754 1.00 84.56 117 GLU A CA 1
ATOM 957 C C . GLU A 1 117 ? -12.868 3.447 0.494 1.00 84.56 117 GLU A C 1
ATOM 959 O O . GLU A 1 117 ? -13.777 3.412 1.328 1.00 84.56 117 GLU A O 1
ATOM 964 N N . GLU A 1 118 ? -12.901 2.726 -0.622 1.00 85.50 118 GLU A N 1
ATOM 965 C CA . GLU A 1 118 ? -14.008 1.841 -0.976 1.00 85.50 118 GLU A CA 1
ATOM 966 C C . GLU A 1 118 ? -14.093 0.660 -0.002 1.00 85.50 118 GLU A C 1
ATOM 968 O O . GLU A 1 118 ? -15.185 0.303 0.446 1.00 85.50 118 GLU A O 1
ATOM 973 N N . LEU A 1 119 ? -12.948 0.091 0.397 1.00 87.44 119 LEU A N 1
ATOM 974 C CA . LEU A 1 119 ? -12.882 -0.966 1.411 1.00 87.44 119 LEU A CA 1
ATOM 975 C C . LEU A 1 119 ? -13.432 -0.483 2.762 1.00 87.44 119 LEU A C 1
ATOM 977 O O . LEU A 1 119 ? -14.246 -1.181 3.376 1.00 87.44 119 LEU A O 1
ATOM 981 N N . MET A 1 120 ? -13.028 0.713 3.208 1.00 87.94 120 MET A N 1
ATOM 982 C CA . MET A 1 120 ? -13.500 1.318 4.462 1.00 87.94 120 MET A CA 1
ATOM 983 C C . MET A 1 120 ? -15.016 1.524 4.441 1.00 87.94 120 MET A C 1
ATOM 985 O O . MET A 1 120 ? -15.720 1.069 5.346 1.00 87.94 120 MET A O 1
ATOM 989 N N . GLN A 1 121 ? -15.541 2.149 3.385 1.00 87.25 121 GLN A N 1
ATOM 990 C CA . GLN A 1 121 ? -16.976 2.400 3.246 1.00 87.25 121 GLN A CA 1
ATOM 991 C C . GLN A 1 121 ? -17.783 1.108 3.160 1.00 87.25 121 GLN A C 1
ATOM 993 O O . GLN A 1 121 ? -18.845 0.988 3.775 1.00 87.25 121 GLN A O 1
ATOM 998 N N . ARG A 1 122 ? -17.284 0.112 2.425 1.00 88.25 122 ARG A N 1
ATOM 999 C CA . ARG A 1 122 ? -17.955 -1.180 2.301 1.00 88.25 122 ARG A CA 1
ATOM 1000 C C . ARG A 1 122 ? -18.052 -1.866 3.656 1.00 88.25 122 ARG A C 1
ATOM 1002 O O . ARG A 1 122 ? -19.147 -2.268 4.044 1.00 88.25 122 ARG A O 1
ATOM 1009 N N . LEU A 1 123 ? -16.957 -1.924 4.416 1.00 89.12 123 LEU A N 1
ATOM 1010 C CA . LEU A 1 123 ? -16.979 -2.502 5.759 1.00 89.12 123 LEU A CA 1
ATOM 1011 C C . LEU A 1 123 ? -17.881 -1.706 6.714 1.00 89.12 123 LEU A C 1
ATOM 1013 O O . LEU A 1 123 ? -18.610 -2.309 7.501 1.00 89.12 123 LEU A O 1
ATOM 1017 N N . GLN A 1 124 ? -17.878 -0.374 6.622 1.00 89.31 124 GLN A N 1
ATOM 1018 C CA . GLN A 1 124 ? -18.771 0.486 7.400 1.00 89.31 124 GLN A CA 1
ATOM 1019 C C . GLN A 1 124 ? -20.241 0.167 7.114 1.00 89.31 124 GLN A C 1
ATOM 1021 O O . GLN A 1 124 ? -21.033 0.008 8.042 1.00 89.31 124 GLN A O 1
ATOM 1026 N N . ASN A 1 125 ? -20.600 -0.005 5.843 1.00 86.88 125 ASN A N 1
ATOM 1027 C CA . ASN A 1 125 ? -21.954 -0.372 5.443 1.00 86.88 125 ASN A CA 1
ATOM 1028 C C . ASN A 1 125 ? -22.368 -1.739 6.003 1.00 86.88 125 ASN A C 1
ATOM 1030 O O . ASN A 1 125 ? -23.465 -1.861 6.544 1.00 86.88 125 ASN A O 1
ATOM 1034 N N . PHE A 1 126 ? -21.488 -2.743 5.938 1.00 86.44 126 PHE A N 1
ATOM 1035 C CA . PHE A 1 126 ? -21.757 -4.057 6.534 1.00 86.44 126 PHE A CA 1
ATOM 1036 C C . PHE A 1 126 ? -21.943 -3.975 8.049 1.00 86.44 126 PHE A C 1
ATOM 1038 O O . PHE A 1 126 ? -22.887 -4.552 8.582 1.00 86.44 126 PHE A O 1
ATOM 1045 N N . LYS A 1 127 ? -21.104 -3.208 8.752 1.00 87.00 127 LYS A N 1
ATOM 1046 C CA . LYS A 1 127 ? -21.249 -3.010 10.202 1.00 87.00 127 LYS A CA 1
ATOM 1047 C C . LYS A 1 127 ? -22.559 -2.317 10.566 1.00 87.00 127 LYS A C 1
ATOM 1049 O O . LYS A 1 127 ? -23.202 -2.702 11.543 1.00 87.00 127 LYS A O 1
ATOM 1054 N N . MET A 1 128 ? -22.978 -1.323 9.783 1.00 85.00 128 MET A N 1
ATOM 1055 C CA . MET A 1 128 ? -24.274 -0.667 9.972 1.00 85.00 128 MET A CA 1
ATOM 1056 C C . MET A 1 128 ? -25.434 -1.649 9.768 1.00 85.00 128 MET A C 1
ATOM 1058 O O . MET A 1 128 ? -26.360 -1.671 10.578 1.00 85.00 128 MET A O 1
ATOM 1062 N N . GLU A 1 129 ? -25.366 -2.509 8.749 1.00 84.38 129 GLU A N 1
ATOM 1063 C CA . GLU A 1 129 ? -26.372 -3.548 8.506 1.00 84.38 129 GLU A CA 1
ATOM 1064 C C . GLU A 1 129 ? -26.411 -4.615 9.612 1.00 84.38 129 GLU A C 1
ATOM 1066 O O . GLU A 1 129 ? -27.499 -4.949 10.082 1.00 84.38 129 GLU A O 1
ATOM 1071 N N . GLU A 1 130 ? -25.256 -5.105 10.074 1.00 86.88 130 GLU A N 1
ATOM 1072 C CA .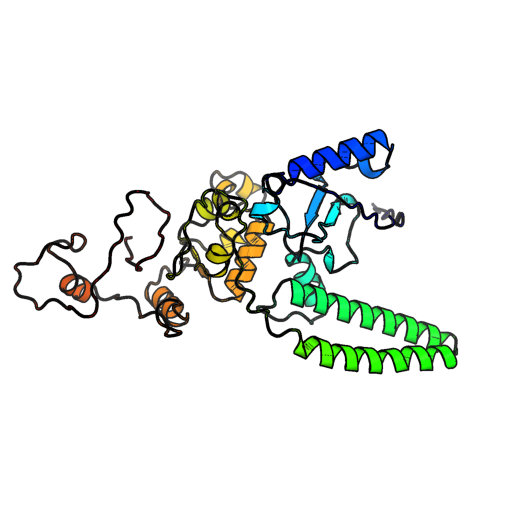 GLU A 1 130 ? -25.140 -6.067 11.182 1.00 86.88 130 GLU A CA 1
ATOM 1073 C C . GLU A 1 130 ? -25.713 -5.490 12.485 1.00 86.88 130 GLU A C 1
ATOM 1075 O O . GLU A 1 130 ? -26.523 -6.133 13.157 1.00 86.88 130 GLU A O 1
ATOM 1080 N N . SER A 1 131 ? -25.350 -4.246 12.817 1.00 86.50 131 SER A N 1
ATOM 1081 C CA . SER A 1 131 ? -25.876 -3.529 13.984 1.00 86.50 131 SER A CA 1
ATOM 1082 C C . SER A 1 131 ? -27.392 -3.342 13.892 1.00 86.50 131 SER A C 1
ATOM 1084 O O . SER A 1 131 ? -28.120 -3.601 14.853 1.00 86.50 131 SER A O 1
ATOM 1086 N N . ARG A 1 132 ? -27.898 -2.950 12.715 1.00 87.12 132 ARG A N 1
ATOM 1087 C CA . ARG A 1 132 ? -29.336 -2.812 12.460 1.00 87.12 132 ARG A CA 1
ATOM 1088 C C . ARG A 1 132 ? -30.063 -4.144 12.623 1.00 87.12 132 ARG A C 1
ATOM 1090 O O . ARG A 1 132 ? -31.091 -4.184 13.292 1.00 87.12 132 ARG A O 1
ATOM 1097 N N . LEU A 1 133 ? -29.530 -5.230 12.063 1.00 86.19 133 LEU A N 1
ATOM 1098 C CA . LEU A 1 133 ? -30.113 -6.566 12.189 1.00 86.19 133 LEU A CA 1
ATOM 1099 C C . LEU A 1 133 ? -30.141 -7.022 13.654 1.00 86.19 133 LEU A C 1
ATOM 1101 O O . LEU A 1 133 ? -31.159 -7.541 14.107 1.00 86.19 133 LEU A O 1
ATOM 1105 N N . GLY A 1 134 ? -29.070 -6.772 14.410 1.00 86.31 134 GLY A N 1
ATOM 1106 C CA . GLY A 1 134 ? -29.015 -7.056 15.844 1.00 86.31 134 GLY A CA 1
ATOM 1107 C C . GLY A 1 134 ? -30.071 -6.280 16.638 1.00 86.31 134 GLY A C 1
ATOM 1108 O O . GLY A 1 134 ? -30.807 -6.875 17.429 1.00 86.31 134 GLY A O 1
ATOM 1109 N N . ARG A 1 135 ? -30.212 -4.970 16.377 1.00 86.94 135 ARG A N 1
ATOM 1110 C CA . ARG A 1 135 ? -31.260 -4.128 16.984 1.00 86.94 135 ARG A CA 1
ATOM 1111 C C . ARG A 1 135 ? -32.663 -4.613 16.616 1.00 86.94 135 ARG A C 1
ATOM 1113 O O . ARG A 1 135 ? -33.514 -4.718 17.495 1.00 86.94 135 ARG A O 1
ATOM 1120 N N . LEU A 1 136 ? -32.891 -4.968 15.351 1.00 87.50 136 LEU A N 1
ATOM 1121 C CA . LEU A 1 136 ? -34.168 -5.497 14.869 1.00 87.50 136 LEU A CA 1
ATOM 1122 C C . LEU A 1 136 ? -34.520 -6.819 15.566 1.00 87.50 136 LEU A C 1
ATOM 1124 O O . LEU A 1 136 ? -35.633 -6.976 16.060 1.00 87.50 136 LEU A O 1
ATOM 1128 N N . GLN A 1 137 ? -33.572 -7.755 15.657 1.00 87.00 137 GLN A N 1
ATOM 1129 C CA . GLN A 1 137 ? -33.767 -9.031 16.352 1.00 87.00 137 GLN A CA 1
ATOM 1130 C C . GLN A 1 137 ? -34.071 -8.822 17.838 1.00 87.00 137 GLN A C 1
ATOM 1132 O O . GLN A 1 137 ? -34.942 -9.494 18.387 1.00 87.00 137 GLN A O 1
ATOM 1137 N N . GLN A 1 138 ? -33.386 -7.881 18.492 1.00 88.44 138 GLN A N 1
ATOM 1138 C CA . GLN A 1 138 ? -33.635 -7.555 19.894 1.00 88.44 138 GLN A CA 1
ATOM 1139 C C . GLN A 1 138 ? -35.017 -6.922 20.106 1.00 88.44 138 GLN A C 1
ATOM 1141 O O . GLN A 1 138 ? -35.715 -7.323 21.033 1.00 88.44 138 GLN A O 1
ATOM 1146 N N . ALA A 1 139 ? -35.420 -5.976 19.253 1.00 86.25 139 ALA A N 1
ATOM 1147 C CA . ALA A 1 139 ? -36.734 -5.333 19.312 1.00 86.25 139 ALA A CA 1
ATOM 1148 C C . ALA A 1 139 ? -37.867 -6.330 19.023 1.00 86.25 139 ALA A C 1
ATOM 1150 O O . ALA A 1 139 ? -38.867 -6.349 19.733 1.00 86.25 139 ALA A O 1
ATOM 1151 N N . THR A 1 140 ? -37.664 -7.231 18.055 1.00 87.00 140 THR A N 1
ATOM 1152 C CA . THR A 1 140 ? -38.617 -8.306 17.728 1.00 87.00 140 THR A CA 1
ATOM 1153 C C . THR A 1 140 ? -38.783 -9.270 18.904 1.00 87.00 140 THR A C 1
ATOM 1155 O O . THR A 1 140 ? -39.901 -9.626 19.251 1.00 87.00 140 THR A O 1
ATOM 1158 N N . ARG A 1 141 ? -37.685 -9.651 19.576 1.00 88.44 141 ARG A N 1
ATOM 1159 C CA . ARG A 1 141 ? -37.728 -10.500 20.785 1.00 88.44 141 ARG A CA 1
ATOM 1160 C C . ARG A 1 141 ? -38.421 -9.840 21.978 1.00 88.44 141 ARG A C 1
ATOM 1162 O O . ARG A 1 141 ? -38.852 -10.550 22.875 1.00 88.44 141 ARG A O 1
ATOM 1169 N N . LYS A 1 142 ? -38.459 -8.507 22.019 1.00 89.38 142 LYS A N 1
ATOM 1170 C CA . LYS A 1 142 ? -39.108 -7.718 23.075 1.00 89.38 142 LYS A CA 1
ATOM 1171 C C . LYS A 1 142 ? -40.526 -7.268 22.706 1.00 89.38 142 LYS A C 1
ATOM 1173 O O . LYS A 1 142 ? -41.131 -6.556 23.496 1.00 89.38 142 LYS A O 1
ATOM 1178 N N . GLU A 1 143 ? -41.024 -7.655 21.528 1.00 85.62 143 GLU A N 1
ATOM 1179 C CA . GLU A 1 143 ? -42.352 -7.291 21.009 1.00 85.62 143 GLU A CA 1
ATOM 1180 C C . GLU A 1 143 ? -42.590 -5.766 20.902 1.00 85.62 143 GLU A C 1
ATOM 1182 O O . GLU A 1 143 ? -43.717 -5.282 20.944 1.00 85.62 143 GLU A O 1
ATOM 1187 N N . GLU A 1 144 ? -41.523 -4.983 20.714 1.00 86.81 144 GLU A N 1
ATOM 1188 C CA . GLU A 1 144 ? -41.589 -3.519 20.597 1.00 86.81 144 GLU A CA 1
ATOM 1189 C C . GLU A 1 144 ? -41.898 -3.100 19.145 1.00 86.81 144 GLU A C 1
ATOM 1191 O O . GLU A 1 144 ? -40.998 -2.762 18.370 1.00 86.81 144 GLU A O 1
ATOM 1196 N N . THR A 1 145 ? -43.175 -3.124 18.760 1.00 82.06 145 THR A N 1
ATOM 1197 C CA . THR A 1 145 ? -43.639 -2.895 17.374 1.00 82.06 145 THR A CA 1
ATOM 1198 C C . THR A 1 145 ? -43.212 -1.541 16.791 1.00 82.06 145 THR A C 1
ATOM 1200 O O . THR A 1 145 ? -42.701 -1.487 15.673 1.00 82.06 145 THR A O 1
ATOM 1203 N N . GLU A 1 146 ? -43.302 -0.457 17.564 1.00 82.50 146 GLU A N 1
ATOM 1204 C CA . GLU A 1 146 ? -42.879 0.888 17.133 1.00 82.50 146 GLU A CA 1
ATOM 1205 C C . GLU A 1 146 ? -41.367 0.972 16.842 1.00 82.50 146 GLU A C 1
ATOM 1207 O O . GLU A 1 146 ? -40.923 1.643 15.901 1.00 82.50 146 GLU A O 1
ATOM 1212 N N . ARG A 1 147 ? -40.542 0.252 17.617 1.00 79.69 147 ARG A N 1
ATOM 1213 C CA . ARG A 1 147 ? -39.090 0.184 17.379 1.00 79.69 147 ARG A CA 1
ATOM 1214 C C . ARG A 1 147 ? -38.755 -0.642 16.141 1.00 79.69 147 ARG A C 1
ATOM 1216 O O . ARG A 1 147 ? -37.813 -0.318 15.425 1.00 79.69 147 ARG A O 1
ATOM 1223 N N . VAL A 1 14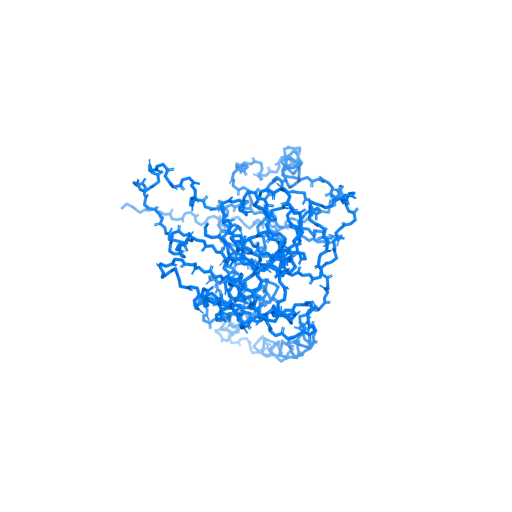8 ? -39.529 -1.684 15.854 1.00 81.62 148 VAL A N 1
ATOM 1224 C CA . VAL A 1 148 ? -39.362 -2.479 14.629 1.00 81.62 148 VAL A CA 1
ATOM 1225 C C . VAL A 1 148 ? -39.675 -1.637 13.390 1.00 81.62 148 VAL A C 1
ATOM 1227 O O . VAL A 1 148 ? -38.889 -1.644 12.443 1.00 81.62 148 VAL A O 1
ATOM 1230 N N . GLU A 1 149 ? -40.761 -0.860 13.403 1.00 81.06 149 GLU A N 1
ATOM 1231 C CA . GLU A 1 149 ? -41.132 -0.004 12.269 1.00 81.06 149 GLU A CA 1
ATOM 1232 C C . GLU A 1 149 ? -40.110 1.104 11.992 1.00 81.06 149 GLU A C 1
ATOM 1234 O O . GLU A 1 149 ? -39.783 1.378 10.836 1.00 81.06 149 GLU A O 1
ATOM 1239 N N . THR A 1 150 ? -39.572 1.729 13.040 1.00 84.81 150 THR A N 1
ATOM 1240 C CA . THR A 1 150 ? -38.532 2.762 12.903 1.00 84.81 150 THR A CA 1
ATOM 1241 C C . THR A 1 150 ? -37.232 2.183 12.338 1.00 84.81 150 THR A C 1
ATOM 1243 O O . THR A 1 150 ? -36.711 2.712 11.357 1.00 84.81 150 THR A O 1
ATOM 1246 N N . ILE A 1 151 ? -36.760 1.041 12.852 1.00 82.00 151 ILE A N 1
ATOM 1247 C CA . ILE A 1 151 ? -35.553 0.355 12.349 1.00 82.00 151 ILE A CA 1
ATOM 1248 C C . ILE A 1 151 ? -35.748 -0.185 10.916 1.00 82.00 151 ILE A C 1
ATOM 1250 O O . ILE A 1 151 ? -34.793 -0.286 10.137 1.00 82.00 151 ILE A O 1
ATOM 1254 N N . ALA A 1 152 ? -36.974 -0.555 10.539 1.00 80.12 152 ALA A N 1
ATOM 1255 C CA . ALA A 1 152 ? -37.289 -0.966 9.174 1.00 80.12 152 ALA A CA 1
ATOM 1256 C C . ALA A 1 152 ? -37.215 0.217 8.193 1.00 80.12 152 ALA A C 1
ATOM 1258 O O . ALA A 1 152 ? -36.652 0.068 7.108 1.00 80.12 152 ALA A O 1
ATOM 1259 N N . LYS A 1 153 ? -37.698 1.403 8.588 1.00 82.81 153 LYS A N 1
ATOM 1260 C CA . LYS A 1 153 ? -37.595 2.632 7.779 1.00 82.81 153 LYS A CA 1
ATOM 1261 C C . LYS A 1 153 ? -36.139 3.049 7.538 1.00 82.81 153 LYS A C 1
ATOM 1263 O O . LYS A 1 153 ? -35.811 3.403 6.408 1.00 82.81 153 LYS A O 1
ATOM 1268 N N . GLU A 1 154 ? -35.246 2.853 8.519 1.00 80.00 154 GLU A N 1
ATOM 1269 C CA . GLU A 1 154 ? -33.798 3.090 8.351 1.00 80.00 154 GLU A CA 1
ATOM 1270 C C . GLU A 1 154 ? -33.204 2.333 7.140 1.00 80.00 154 GLU A C 1
ATOM 1272 O O . GLU A 1 154 ? -32.242 2.801 6.533 1.00 80.00 154 GLU A O 1
ATOM 1277 N N . SER A 1 155 ? -33.753 1.171 6.740 1.00 72.00 155 SER A N 1
ATOM 1278 C CA . SER A 1 155 ? -33.223 0.441 5.577 1.00 72.00 155 SER A CA 1
ATOM 1279 C C . SER A 1 155 ? -33.520 1.135 4.253 1.00 72.00 155 SER A C 1
ATOM 1281 O O . SER A 1 155 ? -32.728 1.026 3.320 1.00 72.00 155 SER A O 1
ATOM 1283 N N . VAL A 1 156 ? -34.667 1.812 4.155 1.00 72.06 156 VAL A N 1
ATOM 1284 C CA . VAL A 1 156 ? -35.070 2.557 2.955 1.00 72.06 156 VAL A CA 1
ATOM 1285 C C . VAL A 1 156 ? -34.166 3.776 2.793 1.00 72.06 156 VAL A C 1
ATOM 1287 O O . VAL A 1 156 ? -33.634 3.999 1.704 1.00 72.06 156 VAL A O 1
ATOM 1290 N N . ASP A 1 157 ? -33.895 4.475 3.894 1.00 74.81 157 ASP A N 1
ATOM 1291 C CA . ASP A 1 157 ? -32.994 5.628 3.925 1.00 74.81 157 ASP A CA 1
ATOM 1292 C C . ASP A 1 157 ? -31.553 5.226 3.586 1.00 74.81 157 ASP A C 1
ATOM 1294 O O . ASP A 1 157 ? -30.918 5.857 2.743 1.00 74.81 157 ASP A O 1
ATOM 1298 N N . LEU A 1 158 ? -31.051 4.112 4.137 1.00 66.75 158 LEU A N 1
ATOM 1299 C CA . LEU A 1 158 ? -29.732 3.569 3.781 1.00 66.75 158 LEU A CA 1
ATOM 1300 C C . LEU A 1 158 ? -29.637 3.180 2.297 1.00 66.75 158 LEU A C 1
ATOM 1302 O O . LEU A 1 158 ? -28.591 3.364 1.670 1.00 66.75 158 LEU A O 1
ATOM 1306 N N . HIS A 1 159 ? -30.716 2.652 1.712 1.00 67.19 159 HIS A N 1
ATOM 1307 C CA . HIS A 1 159 ? -30.745 2.280 0.297 1.00 67.19 159 HIS A CA 1
ATOM 1308 C C . HIS A 1 159 ? -30.757 3.510 -0.626 1.00 67.19 159 HIS A C 1
ATOM 1310 O O . HIS A 1 159 ? -30.079 3.522 -1.657 1.00 67.19 159 HIS A O 1
ATOM 1316 N N . LEU A 1 160 ? -31.472 4.569 -0.234 1.00 67.25 160 LEU A N 1
ATOM 1317 C CA . LEU A 1 160 ? -31.439 5.879 -0.892 1.00 67.25 160 LEU A CA 1
ATOM 1318 C C . LEU A 1 160 ? -30.049 6.518 -0.795 1.00 67.25 160 LEU A C 1
ATOM 1320 O O . LEU A 1 160 ? -29.509 6.969 -1.808 1.00 67.25 160 LEU A O 1
ATOM 1324 N N . HIS A 1 161 ? -29.429 6.470 0.386 1.00 66.31 161 HIS A N 1
ATOM 1325 C CA . HIS A 1 161 ? -28.098 7.026 0.607 1.00 66.31 161 HIS A CA 1
ATOM 1326 C C . HIS A 1 161 ? -27.020 6.275 -0.192 1.00 66.31 161 HIS A C 1
ATOM 1328 O O . HIS A 1 161 ? -26.123 6.905 -0.749 1.00 66.31 161 HIS A O 1
ATOM 1334 N N . ARG A 1 162 ? -27.147 4.945 -0.349 1.00 65.25 162 ARG A N 1
ATOM 1335 C CA . ARG A 1 162 ? -26.299 4.139 -1.250 1.00 65.25 162 ARG A CA 1
ATOM 1336 C C . ARG A 1 162 ? -26.423 4.563 -2.710 1.00 65.25 162 ARG A C 1
ATOM 1338 O O . ARG A 1 162 ? -25.406 4.675 -3.386 1.00 65.25 162 ARG A O 1
ATOM 1345 N N . LYS A 1 163 ? -27.641 4.809 -3.207 1.00 61.38 163 LYS A N 1
ATOM 1346 C CA . LYS A 1 163 ? -27.840 5.271 -4.593 1.00 61.38 163 LYS A CA 1
ATOM 1347 C C . LYS A 1 163 ? -27.215 6.644 -4.837 1.00 61.38 163 LYS A C 1
ATOM 1349 O O . LYS A 1 163 ? -26.637 6.851 -5.898 1.00 61.38 163 LYS A O 1
ATOM 1354 N N . GLN A 1 164 ? -27.299 7.550 -3.864 1.00 59.59 164 GLN A N 1
ATOM 1355 C CA . GLN A 1 164 ? -26.671 8.871 -3.954 1.00 59.59 164 GLN A CA 1
ATOM 1356 C C . GLN A 1 164 ? -25.142 8.798 -3.845 1.00 59.59 164 GLN A C 1
ATOM 1358 O O . GLN A 1 164 ? -24.447 9.410 -4.650 1.00 59.59 164 GLN A O 1
ATOM 1363 N N . ASN A 1 165 ? -24.600 8.005 -2.916 1.00 54.91 165 ASN A N 1
ATOM 1364 C CA . ASN A 1 165 ? -23.150 7.886 -2.749 1.00 54.91 165 ASN A CA 1
ATOM 1365 C C . ASN A 1 165 ? -22.483 7.124 -3.898 1.00 54.91 165 ASN A C 1
ATOM 1367 O O . ASN A 1 165 ? -21.403 7.525 -4.311 1.00 54.91 165 ASN A O 1
ATOM 1371 N N . ASN A 1 166 ? -23.133 6.118 -4.497 1.00 50.22 166 ASN A N 1
ATOM 1372 C CA . ASN A 1 166 ? -22.609 5.459 -5.700 1.00 50.22 166 ASN A CA 1
ATOM 1373 C C . ASN A 1 166 ? -22.445 6.419 -6.893 1.00 50.22 166 ASN A C 1
ATOM 1375 O O . ASN A 1 166 ? -21.606 6.160 -7.748 1.00 50.22 166 ASN A O 1
ATOM 1379 N N . MET A 1 167 ? -23.195 7.529 -6.959 1.00 42.28 167 MET A N 1
ATOM 1380 C CA . MET A 1 167 ? -22.970 8.569 -7.976 1.00 42.28 167 MET A CA 1
ATOM 1381 C C . MET A 1 167 ? -21.785 9.490 -7.654 1.00 42.28 167 MET A C 1
ATOM 1383 O O . MET A 1 167 ? -21.200 10.058 -8.568 1.00 42.28 167 MET A O 1
ATOM 1387 N N . ASN A 1 168 ? -21.397 9.605 -6.382 1.00 42.59 168 ASN A N 1
ATOM 1388 C CA . ASN A 1 168 ? -20.254 10.410 -5.931 1.00 42.59 168 ASN A CA 1
ATOM 1389 C C . ASN A 1 168 ? -18.946 9.599 -5.834 1.00 42.59 168 ASN A C 1
ATOM 1391 O O . ASN A 1 168 ? -17.903 10.154 -5.497 1.00 42.59 168 ASN A O 1
ATOM 1395 N N . LEU A 1 169 ? -19.018 8.290 -6.094 1.00 45.00 169 LEU A N 1
ATOM 1396 C CA . LEU A 1 169 ? -17.934 7.310 -5.979 1.00 45.00 169 LEU A CA 1
ATOM 1397 C C . LEU A 1 169 ? -17.432 6.822 -7.340 1.00 45.00 169 LEU A C 1
ATOM 1399 O O . LEU A 1 169 ? -16.774 5.788 -7.423 1.00 45.00 169 LEU A O 1
ATOM 1403 N N . THR A 1 170 ? -17.682 7.567 -8.421 1.00 38.31 170 THR A N 1
ATOM 1404 C CA . THR A 1 170 ? -16.720 7.506 -9.527 1.00 38.31 170 THR A CA 1
ATOM 1405 C C . THR A 1 170 ? -15.344 7.769 -8.921 1.00 38.31 170 THR A C 1
ATOM 1407 O O . THR A 1 170 ? -15.240 8.746 -8.165 1.00 38.31 170 THR A O 1
ATOM 1410 N N . PRO A 1 171 ? -14.328 6.921 -9.190 1.00 42.19 171 PRO A N 1
ATOM 1411 C CA . PRO A 1 171 ? -12.983 7.123 -8.679 1.00 42.19 171 PRO A CA 1
ATOM 1412 C C . PRO A 1 171 ? -12.663 8.576 -8.931 1.00 42.19 171 PRO A C 1
ATOM 1414 O O . PRO A 1 171 ? -12.781 9.039 -10.067 1.00 42.19 171 PRO A O 1
ATOM 1417 N N . SER A 1 172 ? -12.404 9.334 -7.870 1.00 40.47 172 SER A N 1
ATOM 1418 C CA . SER A 1 172 ? -12.035 10.714 -8.074 1.00 40.47 172 SER A CA 1
ATOM 1419 C C . SER A 1 172 ? -10.774 10.645 -8.925 1.00 40.47 172 SER A C 1
ATOM 1421 O O . SER A 1 172 ? -9.723 10.272 -8.414 1.00 40.47 172 SER A O 1
ATOM 1423 N N . GLU A 1 173 ? -10.868 11.026 -10.201 1.00 44.00 173 GLU A N 1
ATOM 1424 C CA . GLU A 1 173 ? -9.744 11.359 -11.084 1.00 44.00 173 GLU A CA 1
ATOM 1425 C C . GLU A 1 173 ? -9.017 12.603 -10.537 1.00 44.00 173 GLU A C 1
ATOM 1427 O O . GLU A 1 173 ? -8.592 13.494 -11.266 1.00 44.00 173 GLU A O 1
ATOM 1432 N N . LYS A 1 174 ? -8.910 12.730 -9.211 1.00 51.94 174 LYS A N 1
ATOM 1433 C CA . LYS A 1 174 ? -8.033 13.679 -8.563 1.00 51.94 174 LYS A CA 1
ATOM 1434 C C . LYS A 1 174 ? -6.646 13.147 -8.839 1.00 51.94 174 LYS A C 1
ATOM 1436 O O . LYS A 1 174 ? -6.142 12.280 -8.134 1.00 51.94 174 LYS A O 1
ATOM 1441 N N . THR A 1 175 ? -6.063 13.671 -9.907 1.00 57.12 175 THR A N 1
ATOM 1442 C CA . THR A 1 175 ? -4.626 13.659 -10.134 1.00 57.12 175 THR A CA 1
ATOM 1443 C C . THR A 1 175 ? -3.948 13.933 -8.802 1.00 57.12 175 THR A C 1
ATOM 1445 O O . THR A 1 175 ? -4.172 14.991 -8.210 1.00 57.12 175 THR A O 1
ATOM 1448 N N . VAL A 1 176 ? -3.185 12.960 -8.309 1.00 68.00 176 VAL A N 1
ATOM 1449 C CA . VAL A 1 176 ? -2.405 13.102 -7.084 1.00 68.00 176 VAL A CA 1
ATOM 1450 C C . VAL A 1 176 ? -1.420 14.245 -7.315 1.00 68.00 176 VAL A C 1
ATOM 1452 O O . VAL A 1 176 ? -0.450 14.109 -8.058 1.00 68.00 176 VAL A O 1
ATOM 1455 N N . VAL A 1 177 ? -1.726 15.415 -6.755 1.00 72.19 177 VAL A N 1
ATOM 1456 C CA . VAL A 1 177 ? -0.877 16.598 -6.893 1.00 72.19 177 VAL A CA 1
ATOM 1457 C C . VAL A 1 177 ? 0.250 16.467 -5.887 1.00 72.19 177 VAL A C 1
ATOM 1459 O O . VAL A 1 177 ? 0.009 16.288 -4.692 1.00 72.19 177 VAL A O 1
ATOM 1462 N N . ARG A 1 178 ? 1.487 16.561 -6.375 1.00 77.94 178 ARG A N 1
ATOM 1463 C CA . ARG A 1 178 ? 2.658 16.559 -5.505 1.00 77.94 178 ARG A CA 1
ATOM 1464 C C . ARG A 1 178 ? 2.594 17.747 -4.549 1.00 77.94 178 ARG A C 1
ATOM 1466 O O . ARG A 1 178 ? 2.367 18.871 -5.003 1.00 77.94 178 ARG A O 1
ATOM 1473 N N . PRO A 1 179 ? 2.836 17.529 -3.255 1.00 75.19 179 PRO A N 1
ATOM 1474 C CA . PRO A 1 179 ? 2.967 18.621 -2.317 1.00 75.19 179 PRO A CA 1
ATOM 1475 C C . PRO A 1 179 ? 4.056 19.614 -2.737 1.00 75.19 179 PRO A C 1
ATOM 1477 O O . PRO A 1 179 ? 5.118 19.238 -3.245 1.00 75.19 179 PRO A O 1
ATOM 1480 N N . THR A 1 180 ? 3.807 20.891 -2.457 1.00 70.94 180 THR A N 1
ATOM 1481 C CA . THR A 1 180 ? 4.770 21.987 -2.657 1.00 70.94 180 THR A CA 1
ATOM 1482 C C . THR A 1 180 ? 5.843 22.039 -1.562 1.00 70.94 180 THR A C 1
ATOM 1484 O O . THR A 1 180 ? 6.742 22.872 -1.624 1.00 70.94 180 THR A O 1
ATOM 1487 N N . SER A 1 181 ? 5.736 21.143 -0.573 1.00 66.62 181 SER A N 1
ATOM 1488 C CA . SER A 1 181 ? 6.662 20.863 0.532 1.00 66.62 181 SER A CA 1
ATOM 1489 C C . SER A 1 181 ? 8.132 20.856 0.168 1.00 66.62 181 SER A C 1
ATOM 1491 O O . SER A 1 181 ? 8.999 21.429 0.832 1.00 66.62 181 SER A O 1
ATOM 1493 N N . PHE A 1 182 ? 8.396 20.117 -0.901 1.00 67.81 182 PHE A N 1
ATOM 1494 C CA . PHE A 1 182 ? 9.731 19.748 -1.311 1.00 67.81 182 PHE A CA 1
ATOM 1495 C C . PHE A 1 182 ? 10.217 20.691 -2.409 1.00 67.81 182 PHE A C 1
ATOM 1497 O O . PHE A 1 182 ? 9.604 20.791 -3.470 1.00 67.81 182 PHE A O 1
ATOM 1504 N N . ALA A 1 183 ? 11.354 21.353 -2.167 1.00 63.00 183 ALA A N 1
ATOM 1505 C CA . ALA A 1 183 ? 12.001 22.220 -3.157 1.00 63.00 183 ALA A CA 1
ATOM 1506 C C . ALA A 1 183 ? 12.401 21.456 -4.435 1.00 63.00 183 ALA A C 1
ATOM 1508 O O . ALA A 1 183 ? 12.369 22.016 -5.529 1.00 63.00 183 ALA A O 1
ATOM 1509 N N . SER A 1 184 ? 12.748 20.174 -4.301 1.00 67.56 184 SER A N 1
ATOM 1510 C CA . SER A 1 184 ? 12.931 19.239 -5.408 1.00 67.56 184 SER A CA 1
ATOM 1511 C C . SER A 1 184 ? 12.577 17.823 -4.959 1.00 67.56 184 SER A C 1
ATOM 1513 O O . SER A 1 184 ? 12.990 17.370 -3.890 1.00 67.56 184 SER A O 1
ATOM 1515 N N . TRP A 1 185 ? 11.798 17.116 -5.776 1.00 71.75 185 TRP A N 1
ATOM 1516 C CA . TRP A 1 185 ? 11.542 15.692 -5.572 1.00 71.75 185 TRP A CA 1
ATOM 1517 C C . TRP A 1 185 ? 12.700 14.872 -6.160 1.00 71.75 185 TRP A C 1
ATOM 1519 O O . TRP A 1 185 ? 13.251 15.274 -7.184 1.00 71.75 185 TRP A O 1
ATOM 1529 N N . PRO A 1 186 ? 13.062 13.710 -5.579 1.00 70.38 186 PRO A N 1
ATOM 1530 C CA . PRO A 1 186 ? 14.131 12.864 -6.124 1.00 70.38 186 PRO A CA 1
ATOM 1531 C C . PRO A 1 186 ? 13.839 12.353 -7.540 1.00 70.38 186 PRO A C 1
ATOM 1533 O O . PRO A 1 186 ? 14.757 12.058 -8.301 1.00 70.38 186 PRO A O 1
ATOM 1536 N N . ILE A 1 187 ? 12.553 12.219 -7.877 1.00 69.69 187 ILE A N 1
ATOM 1537 C CA . ILE A 1 187 ? 12.074 11.740 -9.171 1.00 69.69 187 ILE A CA 1
ATOM 1538 C C . ILE A 1 187 ? 11.140 12.795 -9.747 1.00 69.69 187 ILE A C 1
ATOM 1540 O O . ILE A 1 187 ? 10.094 13.077 -9.164 1.00 69.69 187 ILE A O 1
ATOM 1544 N N . ASP A 1 188 ? 11.491 13.353 -10.899 1.00 69.44 188 ASP A N 1
ATOM 1545 C CA . ASP A 1 188 ? 10.676 14.338 -11.612 1.00 69.44 188 ASP A CA 1
ATOM 1546 C C . ASP A 1 188 ? 9.376 13.730 -12.168 1.00 69.44 188 ASP A C 1
ATOM 1548 O O . ASP A 1 188 ? 9.297 12.517 -12.395 1.00 69.44 188 ASP A O 1
ATOM 1552 N N . PRO A 1 189 ? 8.320 14.536 -12.383 1.00 68.38 189 PRO A N 1
ATOM 1553 C CA . PRO A 1 189 ? 7.123 14.056 -13.059 1.00 68.38 189 PRO A CA 1
ATOM 1554 C C . PRO A 1 189 ? 7.479 13.675 -14.496 1.00 68.38 189 PRO A C 1
ATOM 1556 O O . PRO A 1 189 ? 7.981 14.487 -15.272 1.00 68.38 189 PRO A O 1
ATOM 1559 N N . CYS A 1 190 ? 7.233 12.416 -14.851 1.00 67.88 190 CYS A N 1
ATOM 1560 C CA . CYS A 1 190 ? 7.463 11.901 -16.191 1.00 67.88 190 CYS A CA 1
ATOM 1561 C C . CYS A 1 190 ? 6.134 11.475 -16.810 1.00 67.88 190 CYS A C 1
ATOM 1563 O O . CYS A 1 190 ? 5.312 10.839 -16.159 1.00 67.88 190 CYS A O 1
ATOM 1565 N N . VAL A 1 191 ? 5.947 11.790 -18.094 1.00 70.50 191 VAL A N 1
ATOM 1566 C CA . VAL A 1 191 ? 4.807 11.290 -18.883 1.00 70.50 191 VAL A CA 1
ATOM 1567 C C . VAL A 1 191 ? 4.909 9.771 -19.080 1.00 70.50 191 VAL A C 1
ATOM 1569 O O . VAL A 1 191 ? 3.904 9.081 -19.226 1.00 70.50 191 VAL A O 1
ATOM 1572 N N . ASN A 1 192 ? 6.135 9.240 -19.069 1.00 74.25 192 ASN A N 1
ATOM 1573 C CA . ASN A 1 192 ? 6.376 7.810 -19.169 1.00 74.25 192 ASN A CA 1
ATOM 1574 C C . ASN A 1 192 ? 6.284 7.150 -17.798 1.00 74.25 192 ASN A C 1
ATOM 1576 O O . ASN A 1 192 ? 6.666 7.717 -16.775 1.00 74.25 192 ASN A O 1
ATOM 1580 N N . ARG A 1 193 ? 5.843 5.896 -17.807 1.00 77.56 193 ARG A N 1
ATOM 1581 C CA . ARG A 1 193 ? 5.720 5.087 -16.604 1.00 77.56 193 ARG A CA 1
ATOM 1582 C C . ARG A 1 193 ? 7.097 4.657 -16.085 1.00 77.56 193 ARG A C 1
ATOM 1584 O O . ARG A 1 193 ? 7.915 4.125 -16.837 1.00 77.56 193 ARG A O 1
ATOM 1591 N N . THR A 1 194 ? 7.331 4.828 -14.789 1.00 81.81 194 THR A N 1
ATOM 1592 C CA . THR A 1 194 ? 8.521 4.295 -14.110 1.00 81.81 194 THR A CA 1
ATOM 1593 C C . THR A 1 194 ? 8.379 2.788 -13.907 1.00 81.81 194 THR A C 1
ATOM 1595 O O . THR A 1 194 ? 7.276 2.296 -13.655 1.00 81.81 194 THR A O 1
ATOM 1598 N N . VAL A 1 195 ? 9.479 2.036 -14.009 1.00 84.12 195 VAL A N 1
ATOM 1599 C CA . VAL A 1 195 ? 9.467 0.602 -13.690 1.00 84.12 195 VAL A CA 1
ATOM 1600 C C . VAL A 1 195 ? 10.573 0.280 -12.703 1.00 84.12 195 VAL A C 1
ATOM 1602 O O . VAL A 1 195 ? 11.739 0.613 -12.926 1.00 84.12 195 VAL A O 1
ATOM 1605 N N . PHE A 1 196 ? 10.195 -0.405 -11.632 1.00 86.25 196 PHE A N 1
ATOM 1606 C CA . PHE A 1 196 ? 11.109 -0.862 -10.598 1.00 86.25 196 PHE A CA 1
ATOM 1607 C C . PHE A 1 196 ? 11.451 -2.331 -10.815 1.00 86.25 196 PHE A C 1
ATOM 1609 O O . PHE A 1 196 ? 10.561 -3.165 -10.992 1.00 86.25 196 PHE A O 1
ATOM 1616 N N . LEU A 1 197 ? 12.750 -2.633 -10.806 1.00 85.19 197 LEU A N 1
ATOM 1617 C CA . LEU A 1 197 ? 13.271 -3.980 -11.059 1.00 85.19 197 LEU A CA 1
ATOM 1618 C C . LEU A 1 197 ? 13.758 -4.693 -9.791 1.00 85.19 197 LEU A C 1
ATOM 1620 O O . LEU A 1 197 ? 13.809 -5.921 -9.734 1.00 85.19 197 LEU A O 1
ATOM 1624 N N . SER A 1 198 ? 14.131 -3.918 -8.773 1.00 83.94 198 SER A N 1
ATOM 1625 C CA . SER A 1 198 ? 14.706 -4.408 -7.524 1.00 83.94 198 SER A CA 1
ATOM 1626 C C . SER A 1 198 ? 13.716 -4.209 -6.384 1.00 83.94 198 SER A C 1
ATOM 1628 O O . SER A 1 198 ? 13.393 -3.078 -6.029 1.00 83.94 198 SER A O 1
ATOM 1630 N N . ILE A 1 199 ? 13.238 -5.312 -5.807 1.00 85.88 199 ILE A N 1
ATOM 1631 C CA . ILE A 1 199 ? 12.314 -5.272 -4.665 1.00 85.88 199 ILE A CA 1
ATOM 1632 C C . ILE A 1 199 ? 12.998 -4.737 -3.400 1.00 85.88 199 ILE A C 1
ATOM 1634 O O . ILE A 1 199 ? 12.393 -3.984 -2.647 1.00 85.88 199 ILE A O 1
ATOM 1638 N N . THR A 1 200 ? 14.275 -5.072 -3.192 1.00 82.88 200 THR A N 1
ATOM 1639 C CA . THR A 1 200 ? 15.041 -4.678 -1.999 1.00 82.88 200 THR A CA 1
ATOM 1640 C C . THR A 1 200 ? 15.409 -3.200 -2.012 1.00 82.88 200 THR A C 1
ATOM 1642 O O . THR A 1 200 ? 15.396 -2.543 -0.978 1.00 82.88 200 THR A O 1
ATOM 1645 N N . GLU A 1 201 ? 15.736 -2.658 -3.182 1.00 81.88 201 GLU A N 1
ATOM 1646 C CA . GLU A 1 201 ? 16.000 -1.228 -3.329 1.00 81.88 201 GLU A CA 1
ATOM 1647 C C . GLU A 1 201 ? 14.708 -0.420 -3.259 1.00 81.88 201 GLU A C 1
ATOM 1649 O O . GLU A 1 201 ? 14.683 0.635 -2.623 1.00 81.88 201 GLU A O 1
ATOM 1654 N N . LEU A 1 202 ? 13.624 -0.944 -3.841 1.00 84.81 202 LEU A N 1
ATOM 1655 C CA . LEU A 1 202 ? 12.316 -0.322 -3.724 1.00 84.81 202 LEU A CA 1
ATOM 1656 C C . LEU A 1 202 ? 11.873 -0.256 -2.261 1.00 84.81 202 LEU A C 1
ATOM 1658 O O . LEU A 1 202 ? 11.465 0.814 -1.838 1.00 84.81 202 LEU A O 1
ATOM 1662 N N . GLU A 1 203 ? 12.005 -1.322 -1.466 1.00 84.94 203 GLU A N 1
ATOM 1663 C CA . GLU A 1 203 ? 11.633 -1.282 -0.041 1.00 84.94 203 GLU A CA 1
ATOM 1664 C C . GLU A 1 203 ? 12.404 -0.207 0.742 1.00 84.94 203 GLU A C 1
ATOM 1666 O O . GLU A 1 203 ? 11.833 0.498 1.570 1.00 84.94 203 GLU A O 1
ATOM 1671 N N . ARG A 1 204 ? 13.676 0.014 0.412 1.00 80.56 204 ARG A N 1
ATOM 1672 C CA . ARG A 1 204 ? 14.481 1.048 1.072 1.00 80.56 204 ARG A CA 1
ATOM 1673 C C . ARG A 1 204 ? 14.136 2.465 0.645 1.00 80.56 204 ARG A C 1
ATOM 1675 O O . ARG A 1 204 ? 14.494 3.397 1.354 1.00 80.56 204 ARG A O 1
ATOM 1682 N N . THR A 1 205 ? 13.522 2.652 -0.522 1.00 80.56 205 THR A N 1
ATOM 1683 C CA . THR A 1 205 ? 13.412 3.977 -1.158 1.00 80.56 205 THR A CA 1
ATOM 1684 C C . THR A 1 205 ? 11.990 4.397 -1.511 1.00 80.56 205 THR A C 1
ATOM 1686 O O . THR A 1 205 ? 11.787 5.571 -1.806 1.00 80.56 205 THR A O 1
ATOM 1689 N N . TYR A 1 206 ? 10.987 3.511 -1.443 1.00 81.50 206 TYR A N 1
ATOM 1690 C CA . TYR A 1 206 ? 9.621 3.808 -1.906 1.00 81.50 206 TYR A CA 1
ATOM 1691 C C . TYR A 1 206 ? 8.972 4.990 -1.182 1.00 81.50 206 TYR A C 1
ATOM 1693 O O . TYR A 1 206 ? 8.156 5.677 -1.779 1.00 81.50 206 TYR A O 1
ATOM 1701 N N . HIS A 1 207 ? 9.352 5.267 0.067 1.00 74.81 207 HIS A N 1
ATOM 1702 C CA . HIS A 1 207 ? 8.859 6.418 0.828 1.00 74.81 207 HIS A CA 1
ATOM 1703 C C . HIS A 1 207 ? 9.342 7.768 0.266 1.00 74.81 207 HIS A C 1
ATOM 1705 O O . HIS A 1 207 ? 8.706 8.795 0.480 1.00 74.81 207 HIS A O 1
ATOM 1711 N N . LEU A 1 208 ? 10.462 7.776 -0.464 1.00 75.62 208 LEU A N 1
ATOM 1712 C CA . LEU A 1 208 ? 10.975 8.952 -1.172 1.00 75.62 208 LEU A CA 1
ATOM 1713 C C . LEU A 1 208 ? 10.367 9.091 -2.571 1.00 75.62 208 LEU A C 1
ATOM 1715 O O . LEU A 1 208 ? 10.517 10.134 -3.211 1.00 75.62 208 LEU A O 1
ATOM 1719 N N . VAL A 1 209 ? 9.728 8.030 -3.073 1.00 79.00 209 VAL A N 1
ATOM 1720 C CA . VAL A 1 209 ? 9.109 8.015 -4.395 1.00 79.00 209 VAL A CA 1
ATOM 1721 C C . VAL A 1 209 ? 7.765 8.743 -4.305 1.00 79.00 209 VAL A C 1
ATOM 1723 O O . VAL A 1 209 ? 6.903 8.336 -3.526 1.00 79.00 209 VAL A O 1
ATOM 1726 N N . PRO A 1 210 ? 7.544 9.794 -5.114 1.00 78.38 210 PRO A N 1
ATOM 1727 C CA . PRO A 1 210 ? 6.258 10.480 -5.169 1.00 78.38 210 PRO A CA 1
ATOM 1728 C C . PRO A 1 210 ? 5.103 9.516 -5.476 1.00 78.38 210 PRO A C 1
ATOM 1730 O O . PRO A 1 210 ? 5.253 8.592 -6.280 1.00 78.38 210 PRO A O 1
ATOM 1733 N N . ARG A 1 211 ? 3.931 9.741 -4.877 1.00 80.00 211 ARG A N 1
ATOM 1734 C CA . ARG A 1 211 ? 2.772 8.848 -5.002 1.00 80.00 211 ARG A CA 1
ATOM 1735 C C . ARG A 1 211 ? 2.241 8.778 -6.434 1.00 80.00 211 ARG A C 1
ATOM 1737 O O . ARG A 1 211 ? 1.901 7.692 -6.883 1.00 80.00 211 ARG A O 1
ATOM 1744 N N . ASP A 1 212 ? 2.279 9.877 -7.185 1.00 78.75 212 ASP A N 1
ATOM 1745 C CA . ASP A 1 212 ? 1.937 9.904 -8.617 1.00 78.75 212 ASP A CA 1
ATOM 1746 C C . ASP A 1 212 ? 2.829 8.969 -9.457 1.00 78.75 212 ASP A C 1
ATOM 1748 O O . ASP A 1 212 ? 2.369 8.305 -10.393 1.00 78.75 212 ASP A O 1
ATOM 1752 N N . VAL A 1 213 ? 4.107 8.858 -9.086 1.00 81.19 213 VAL A N 1
ATOM 1753 C CA . VAL A 1 213 ? 5.047 7.926 -9.717 1.00 81.19 213 VAL A CA 1
ATOM 1754 C C . VAL A 1 213 ? 4.787 6.510 -9.224 1.00 81.19 213 VAL A C 1
ATOM 1756 O O . VAL A 1 213 ? 4.695 5.586 -10.030 1.00 81.19 213 VAL A O 1
ATOM 1759 N N . LEU A 1 214 ? 4.653 6.322 -7.910 1.00 83.50 214 LEU A N 1
ATOM 1760 C CA . LEU A 1 214 ? 4.512 5.002 -7.311 1.00 83.50 214 LEU A CA 1
ATOM 1761 C C . LEU A 1 214 ? 3.210 4.323 -7.743 1.00 83.50 214 LEU A C 1
ATOM 1763 O O . LEU A 1 214 ? 3.255 3.150 -8.095 1.00 83.50 214 LEU A O 1
ATOM 1767 N N . GLU A 1 215 ? 2.078 5.031 -7.793 1.00 82.81 215 GLU A N 1
ATOM 1768 C CA . GLU A 1 215 ? 0.760 4.511 -8.198 1.00 82.81 215 GLU A CA 1
ATOM 1769 C C . GLU A 1 215 ? 0.692 4.144 -9.680 1.00 82.81 215 GLU A C 1
ATOM 1771 O O . GLU A 1 215 ? 0.091 3.128 -10.039 1.00 82.81 215 GLU A O 1
ATOM 1776 N N . SER A 1 216 ? 1.376 4.893 -10.544 1.00 81.75 216 SER A N 1
ATOM 1777 C CA . SER A 1 216 ? 1.448 4.569 -11.968 1.00 81.75 216 SER A CA 1
ATOM 1778 C C . SER A 1 216 ? 2.536 3.539 -12.288 1.00 81.75 216 SER A C 1
ATOM 1780 O O . SER A 1 216 ? 2.414 2.839 -13.287 1.00 81.75 216 SER A O 1
ATOM 1782 N N . ALA A 1 217 ? 3.565 3.363 -11.457 1.00 85.12 217 ALA A N 1
ATOM 1783 C CA . ALA A 1 217 ? 4.706 2.504 -11.773 1.00 85.12 217 ALA A CA 1
ATOM 1784 C C . ALA A 1 217 ? 4.366 1.015 -11.984 1.00 85.12 217 ALA A C 1
ATOM 1786 O O . ALA A 1 217 ? 3.429 0.479 -11.378 1.00 85.12 217 ALA A O 1
ATOM 1787 N N . LEU A 1 218 ? 5.178 0.351 -12.820 1.00 89.06 218 LEU A N 1
ATOM 1788 C CA . LEU A 1 218 ? 5.203 -1.112 -12.963 1.00 89.06 218 LEU A CA 1
ATOM 1789 C C . LEU A 1 218 ? 6.298 -1.709 -12.096 1.00 89.06 218 LEU A C 1
ATOM 1791 O O . LEU A 1 218 ? 7.394 -1.158 -12.010 1.00 89.06 218 LEU A O 1
ATOM 1795 N N . PHE A 1 219 ? 6.043 -2.877 -11.528 1.00 91.19 219 PHE A N 1
ATOM 1796 C CA . PHE A 1 219 ? 7.050 -3.621 -10.787 1.00 91.19 219 PHE A CA 1
ATOM 1797 C C . PHE A 1 219 ? 7.359 -4.926 -11.514 1.00 91.19 219 PHE A C 1
ATOM 1799 O O . PHE A 1 219 ? 6.465 -5.724 -11.779 1.00 91.19 219 PHE A O 1
ATOM 1806 N N . ILE A 1 220 ? 8.625 -5.147 -11.857 1.00 90.44 220 ILE A N 1
ATOM 1807 C CA . ILE A 1 220 ? 9.080 -6.375 -12.513 1.00 90.44 220 ILE A CA 1
ATOM 1808 C C . ILE A 1 220 ? 10.212 -6.944 -11.672 1.00 90.44 220 ILE A C 1
ATOM 1810 O O . ILE A 1 220 ? 11.357 -6.531 -11.811 1.00 90.44 220 ILE A O 1
ATOM 1814 N N . PHE A 1 221 ? 9.907 -7.898 -10.801 1.00 89.19 221 PHE A N 1
ATOM 1815 C CA . PHE A 1 221 ? 10.889 -8.406 -9.847 1.00 89.19 221 PHE A CA 1
ATOM 1816 C C . PHE A 1 221 ? 11.447 -9.768 -10.274 1.00 89.19 221 PHE A C 1
ATOM 1818 O O . PHE A 1 221 ? 10.684 -10.692 -10.568 1.00 89.19 221 PHE A O 1
ATOM 1825 N N . ASP A 1 222 ? 12.778 -9.934 -10.239 1.00 85.81 222 ASP A N 1
ATOM 1826 C CA . ASP A 1 222 ? 13.441 -11.247 -10.389 1.00 85.81 222 ASP A CA 1
ATOM 1827 C C . ASP A 1 222 ? 13.371 -12.083 -9.100 1.00 85.81 222 ASP A C 1
ATOM 1829 O O . ASP A 1 222 ? 14.382 -12.555 -8.582 1.00 85.81 222 ASP A O 1
ATOM 1833 N N . THR A 1 223 ? 12.166 -12.270 -8.566 1.00 85.94 223 THR A N 1
ATOM 1834 C CA . THR A 1 223 ? 11.917 -13.067 -7.360 1.00 85.94 223 THR A CA 1
ATOM 1835 C C . THR A 1 223 ? 10.625 -13.867 -7.486 1.00 85.94 223 THR A C 1
ATOM 1837 O O . THR A 1 223 ? 9.799 -13.601 -8.365 1.00 85.94 223 THR A O 1
ATOM 1840 N N . GLU A 1 224 ? 10.475 -14.882 -6.639 1.00 87.44 224 GLU A N 1
ATOM 1841 C CA . GLU A 1 224 ? 9.242 -15.654 -6.534 1.00 87.44 224 GLU A CA 1
ATOM 1842 C C . GLU A 1 224 ? 8.281 -14.974 -5.567 1.00 87.44 224 GLU A C 1
ATOM 1844 O O . GLU A 1 224 ? 8.660 -14.577 -4.465 1.00 87.44 224 GLU A O 1
ATOM 1849 N N . ARG A 1 225 ? 7.003 -14.921 -5.947 1.00 88.56 225 ARG A N 1
ATOM 1850 C CA . ARG A 1 225 ? 5.930 -14.384 -5.102 1.00 88.56 225 ARG A CA 1
ATOM 1851 C C . ARG A 1 225 ? 5.900 -15.031 -3.710 1.00 88.56 225 ARG A C 1
ATOM 1853 O O . ARG A 1 225 ? 5.707 -14.344 -2.713 1.00 88.56 225 ARG A O 1
ATOM 1860 N N . MET A 1 226 ? 6.096 -16.349 -3.646 1.00 86.12 226 MET A N 1
ATOM 1861 C CA . MET A 1 226 ? 6.085 -17.112 -2.391 1.00 86.12 226 MET A CA 1
ATOM 1862 C C . MET A 1 226 ? 7.169 -16.632 -1.423 1.00 86.12 226 MET A C 1
ATOM 1864 O O . MET A 1 226 ? 6.918 -16.518 -0.232 1.00 86.12 226 MET A O 1
ATOM 1868 N N . TRP A 1 227 ? 8.351 -16.259 -1.919 1.00 82.94 227 TRP A N 1
ATOM 1869 C CA . TRP A 1 227 ? 9.449 -15.804 -1.060 1.00 82.94 227 TRP A CA 1
ATOM 1870 C C . TRP A 1 227 ? 9.177 -14.452 -0.402 1.00 82.94 227 TRP A C 1
ATOM 1872 O O . TRP A 1 227 ? 9.814 -14.138 0.593 1.00 82.94 227 TRP A O 1
ATOM 1882 N N . VAL A 1 228 ? 8.257 -13.662 -0.959 1.00 85.19 228 VAL A N 1
ATOM 1883 C CA . VAL A 1 228 ? 7.899 -12.330 -0.457 1.00 85.19 228 VAL A CA 1
ATOM 1884 C C . VAL A 1 228 ? 6.765 -12.401 0.567 1.00 85.19 228 VAL A C 1
ATOM 1886 O O . VAL A 1 228 ? 6.756 -11.632 1.523 1.00 85.19 228 VAL A O 1
ATOM 1889 N N . PHE A 1 229 ? 5.797 -13.303 0.371 1.00 85.94 229 PHE A N 1
ATOM 1890 C CA . PHE A 1 229 ? 4.568 -13.340 1.175 1.00 85.94 229 PHE A CA 1
ATOM 1891 C C . PHE A 1 229 ? 4.460 -14.524 2.142 1.00 85.94 229 PHE A C 1
ATOM 1893 O O . PHE A 1 229 ? 3.622 -14.481 3.048 1.00 85.94 229 PHE A O 1
ATOM 1900 N N . ASP A 1 230 ? 5.242 -15.589 1.963 1.00 81.75 230 ASP A N 1
ATOM 1901 C CA . ASP A 1 230 ? 5.114 -16.768 2.814 1.00 81.75 230 ASP A CA 1
ATOM 1902 C C . ASP A 1 230 ? 5.670 -16.525 4.217 1.00 81.75 230 ASP A C 1
ATOM 1904 O O . ASP A 1 230 ? 6.626 -15.788 4.454 1.00 81.75 230 ASP A O 1
ATOM 1908 N N . LYS A 1 231 ? 5.067 -17.205 5.196 1.00 71.75 231 LYS A N 1
ATOM 1909 C CA . LYS A 1 231 ? 5.558 -17.173 6.572 1.00 71.75 231 LYS A CA 1
ATOM 1910 C C . LYS A 1 231 ? 6.865 -17.952 6.660 1.00 71.75 231 LYS A C 1
ATOM 1912 O O . LYS A 1 231 ? 6.878 -19.173 6.531 1.00 71.75 231 LYS A O 1
ATOM 1917 N N . HIS A 1 232 ? 7.950 -17.250 6.954 1.00 69.44 232 HIS A N 1
ATOM 1918 C CA . HIS A 1 232 ? 9.260 -17.869 7.118 1.00 69.44 232 HIS A CA 1
ATOM 1919 C C . HIS A 1 232 ? 9.439 -18.493 8.513 1.00 69.44 232 HIS A C 1
ATOM 1921 O O . HIS A 1 232 ? 9.173 -17.857 9.541 1.00 69.44 232 HIS A O 1
ATOM 1927 N N . ASN A 1 233 ? 9.939 -19.730 8.552 1.00 66.75 233 ASN A N 1
ATOM 1928 C CA . ASN A 1 233 ? 10.238 -20.464 9.786 1.00 66.75 233 ASN A CA 1
ATOM 1929 C C . ASN A 1 233 ? 11.446 -19.871 10.525 1.00 66.75 233 ASN A C 1
ATOM 1931 O O . ASN A 1 233 ? 12.358 -19.336 9.904 1.00 66.75 233 ASN A O 1
ATOM 1935 N N . THR A 1 234 ? 11.521 -20.046 11.848 1.00 64.19 234 THR A N 1
ATOM 1936 C CA . THR A 1 234 ? 12.638 -19.570 12.697 1.00 64.19 234 THR A CA 1
ATOM 1937 C C . THR A 1 234 ? 14.024 -20.002 12.208 1.00 64.19 234 THR A C 1
ATOM 1939 O O . THR A 1 234 ? 14.959 -19.219 12.315 1.00 64.19 234 THR A O 1
ATOM 1942 N N . LEU A 1 235 ? 14.156 -21.196 11.620 1.00 63.59 235 LEU A N 1
ATOM 1943 C CA . LEU A 1 235 ? 15.409 -21.676 11.015 1.00 63.59 235 LEU A CA 1
ATOM 1944 C C . LEU A 1 235 ? 15.774 -20.931 9.722 1.00 63.59 235 LEU A C 1
ATOM 1946 O O . LEU A 1 235 ? 16.941 -20.637 9.493 1.00 63.59 235 LEU A O 1
ATOM 1950 N N . GLN A 1 236 ? 14.781 -20.579 8.901 1.00 63.81 236 GLN A N 1
ATOM 1951 C CA . GLN A 1 236 ? 14.995 -19.752 7.710 1.00 63.81 236 GLN A CA 1
ATOM 1952 C C . GLN A 1 236 ? 15.415 -18.337 8.117 1.00 63.81 236 GLN A C 1
ATOM 1954 O O . GLN A 1 236 ? 16.293 -17.766 7.485 1.00 63.81 236 GLN A O 1
ATOM 1959 N N . LYS A 1 237 ? 14.882 -17.818 9.236 1.00 62.47 237 LYS A N 1
ATOM 1960 C CA . LYS A 1 237 ? 15.276 -16.511 9.793 1.00 62.47 237 LYS A CA 1
ATOM 1961 C C . LYS A 1 237 ? 16.734 -16.424 10.246 1.00 62.47 237 LYS A C 1
ATOM 1963 O O . LYS A 1 237 ? 17.265 -15.324 10.343 1.00 62.47 237 LYS A O 1
ATOM 1968 N N . GLN A 1 238 ? 17.363 -17.561 10.548 1.00 59.56 238 GLN A N 1
ATOM 1969 C CA . GLN A 1 238 ? 18.765 -17.635 10.972 1.00 59.56 238 GLN A CA 1
ATOM 1970 C C . GLN A 1 238 ? 19.749 -17.678 9.791 1.00 59.56 238 GLN A C 1
ATOM 1972 O O . GLN A 1 238 ? 20.947 -17.496 9.998 1.00 59.56 238 GLN A O 1
ATOM 1977 N N . GLN A 1 239 ? 19.274 -17.911 8.563 1.00 61.50 239 GLN A N 1
ATOM 1978 C CA . GLN A 1 239 ? 20.115 -17.908 7.366 1.00 61.50 239 GLN A CA 1
ATOM 1979 C C . GLN A 1 239 ? 20.315 -16.482 6.827 1.00 61.50 239 GLN A C 1
ATOM 1981 O O . GLN A 1 239 ? 19.428 -15.634 6.914 1.00 61.50 239 GLN A O 1
ATOM 1986 N N . PHE A 1 240 ? 21.495 -16.238 6.246 1.00 52.50 240 PHE A N 1
ATOM 1987 C CA . PHE A 1 240 ? 21.983 -14.921 5.805 1.00 52.50 240 PHE A CA 1
ATOM 1988 C C . PHE A 1 240 ? 21.069 -14.218 4.778 1.00 52.50 240 PHE A C 1
ATOM 1990 O O . PHE A 1 240 ? 21.047 -12.992 4.717 1.00 52.50 240 PHE A O 1
ATOM 1997 N N . ASP A 1 241 ? 20.239 -14.968 4.047 1.00 58.62 241 ASP A N 1
ATOM 1998 C CA . ASP A 1 241 ? 19.359 -14.417 3.008 1.00 58.62 241 ASP A CA 1
ATOM 1999 C C . ASP A 1 241 ? 18.001 -13.912 3.533 1.00 58.62 241 ASP A C 1
ATOM 2001 O O . ASP A 1 241 ? 17.302 -13.182 2.830 1.00 58.62 241 ASP A O 1
ATOM 2005 N N . TYR A 1 242 ? 17.620 -14.230 4.777 1.00 60.06 242 TYR A N 1
ATOM 2006 C CA . TYR A 1 242 ? 16.320 -13.820 5.325 1.00 60.06 242 TYR A CA 1
ATOM 2007 C C . TYR A 1 242 ? 16.193 -12.308 5.526 1.00 60.06 242 TYR A C 1
ATOM 2009 O O . TYR A 1 242 ? 15.108 -11.751 5.357 1.00 60.06 242 TYR A O 1
ATOM 2017 N N . HIS A 1 243 ? 17.294 -11.621 5.847 1.00 58.16 243 HIS A N 1
ATOM 2018 C CA . HIS A 1 243 ? 17.281 -10.165 6.009 1.00 58.16 243 HIS A CA 1
ATOM 2019 C C . HIS A 1 243 ? 16.818 -9.447 4.729 1.00 58.16 243 HIS A C 1
ATOM 2021 O O . HIS A 1 243 ? 16.211 -8.386 4.813 1.00 58.16 243 HIS A O 1
ATOM 2027 N N . TYR A 1 244 ? 17.030 -10.052 3.556 1.00 61.84 244 TYR A N 1
ATOM 2028 C CA . TYR A 1 244 ? 16.610 -9.507 2.264 1.00 61.84 244 TYR A CA 1
ATOM 2029 C C . TYR A 1 244 ? 15.151 -9.817 1.889 1.00 61.84 244 TYR A C 1
ATOM 2031 O O . TYR A 1 244 ? 14.691 -9.332 0.858 1.00 61.84 244 TYR A O 1
ATOM 2039 N N . MET A 1 245 ? 14.437 -10.610 2.696 1.00 67.94 245 MET A N 1
ATOM 2040 C CA . MET A 1 245 ? 13.052 -11.045 2.440 1.00 67.94 245 MET A CA 1
ATOM 2041 C C . MET A 1 245 ? 12.080 -10.657 3.567 1.00 67.94 245 MET A C 1
ATOM 2043 O O . MET A 1 245 ? 10.876 -10.865 3.457 1.00 67.94 245 MET A O 1
ATOM 2047 N N . CYS A 1 246 ? 12.580 -10.079 4.662 1.00 74.31 246 CYS A N 1
ATOM 2048 C CA . CYS A 1 246 ? 11.759 -9.623 5.781 1.00 74.31 246 CYS A CA 1
ATOM 2049 C C . CYS A 1 246 ? 11.255 -8.193 5.540 1.00 74.31 246 CYS A C 1
ATOM 2051 O O . CYS A 1 246 ? 11.772 -7.245 6.127 1.00 74.31 246 CYS A O 1
ATOM 2053 N N . PHE A 1 247 ? 10.259 -8.046 4.670 1.00 83.75 247 PHE A N 1
ATOM 2054 C CA . PHE A 1 247 ? 9.690 -6.741 4.338 1.00 83.75 247 PHE A CA 1
ATOM 2055 C C . PHE A 1 247 ? 8.724 -6.219 5.408 1.00 83.75 247 PHE A C 1
ATOM 2057 O O . PHE A 1 247 ? 8.056 -6.996 6.098 1.00 83.75 247 PHE A O 1
ATOM 2064 N N . GLU A 1 248 ? 8.635 -4.893 5.527 1.00 79.75 248 GLU A N 1
ATOM 2065 C CA . GLU A 1 248 ? 7.646 -4.244 6.387 1.00 79.75 248 GLU A CA 1
ATOM 2066 C C . GLU A 1 248 ? 6.212 -4.472 5.876 1.00 79.75 248 GLU A C 1
ATOM 2068 O O . GLU A 1 248 ? 5.957 -4.677 4.686 1.00 79.75 248 GLU A O 1
ATOM 2073 N N . GLN A 1 249 ? 5.252 -4.479 6.804 1.00 80.19 249 GLN A N 1
ATOM 2074 C CA . GLN A 1 249 ? 3.862 -4.840 6.513 1.00 80.19 249 GLN A CA 1
ATOM 2075 C C . GLN A 1 249 ? 3.187 -3.857 5.544 1.00 80.19 249 GLN A C 1
ATOM 2077 O O . GLN A 1 249 ? 2.391 -4.272 4.705 1.00 80.19 249 GLN A O 1
ATOM 2082 N N . ASP A 1 250 ? 3.507 -2.570 5.642 1.00 80.38 250 ASP A N 1
ATOM 2083 C CA . ASP A 1 250 ? 2.993 -1.514 4.768 1.00 80.38 250 ASP A CA 1
ATOM 2084 C C . ASP A 1 250 ? 3.500 -1.671 3.323 1.00 80.38 250 ASP A C 1
ATOM 2086 O O . ASP A 1 250 ? 2.732 -1.541 2.367 1.00 80.38 250 ASP A O 1
ATOM 2090 N N . PHE A 1 251 ? 4.770 -2.047 3.157 1.00 86.62 251 PHE A N 1
ATOM 2091 C CA . PHE A 1 251 ? 5.357 -2.373 1.865 1.00 86.62 251 PHE A CA 1
ATOM 2092 C C . PHE A 1 251 ? 4.666 -3.584 1.230 1.00 86.62 251 PHE A C 1
ATOM 2094 O O . PHE A 1 251 ? 4.280 -3.542 0.060 1.00 86.62 251 PHE A O 1
ATOM 2101 N N . LEU A 1 252 ? 4.440 -4.648 2.009 1.00 88.56 252 LEU A N 1
ATOM 2102 C CA . LEU A 1 252 ? 3.702 -5.823 1.543 1.00 88.56 252 LEU A CA 1
ATOM 2103 C C . LEU A 1 252 ? 2.262 -5.473 1.139 1.00 88.56 252 LEU A C 1
ATOM 2105 O O . LEU A 1 252 ? 1.785 -5.968 0.121 1.00 88.56 252 LEU A O 1
ATOM 2109 N N . GLU A 1 253 ? 1.573 -4.606 1.886 1.00 85.31 253 GLU A N 1
ATOM 2110 C CA . GLU A 1 253 ? 0.226 -4.135 1.532 1.00 85.31 253 GLU A CA 1
ATOM 2111 C C . GLU A 1 253 ? 0.203 -3.419 0.177 1.00 85.31 253 GLU A C 1
ATOM 2113 O O . GLU A 1 253 ? -0.635 -3.732 -0.675 1.00 85.31 253 GLU A O 1
ATOM 2118 N N . MET A 1 254 ? 1.166 -2.526 -0.056 1.00 87.75 254 MET A N 1
ATOM 2119 C CA . MET A 1 254 ? 1.326 -1.827 -1.330 1.00 87.75 254 MET A CA 1
ATOM 2120 C C . MET A 1 254 ? 1.588 -2.802 -2.486 1.00 87.75 254 MET A C 1
ATOM 2122 O O . MET A 1 254 ? 0.980 -2.670 -3.552 1.00 87.75 254 MET A O 1
ATOM 2126 N N . LEU A 1 255 ? 2.414 -3.832 -2.272 1.00 91.25 255 LEU A N 1
ATOM 2127 C CA . LEU A 1 255 ? 2.638 -4.875 -3.274 1.00 91.25 255 LEU A CA 1
ATOM 2128 C C . LEU A 1 255 ? 1.360 -5.653 -3.604 1.00 91.25 255 LEU A C 1
ATOM 2130 O O . LEU A 1 255 ? 1.100 -5.910 -4.777 1.00 91.25 255 LEU A O 1
ATOM 2134 N N . ILE A 1 256 ? 0.539 -6.008 -2.612 1.00 89.69 256 ILE A N 1
ATOM 2135 C CA . ILE A 1 256 ? -0.708 -6.741 -2.878 1.00 89.69 256 ILE A CA 1
ATOM 2136 C C . ILE A 1 256 ? -1.682 -5.862 -3.675 1.00 89.69 256 ILE A C 1
ATOM 2138 O O . ILE A 1 256 ? -2.272 -6.340 -4.640 1.00 89.69 256 ILE A O 1
ATOM 2142 N N . MET A 1 257 ? -1.825 -4.576 -3.338 1.00 85.94 257 MET A N 1
ATOM 2143 C CA . MET A 1 257 ? -2.655 -3.653 -4.131 1.00 85.94 257 MET A CA 1
ATOM 2144 C C . MET A 1 257 ? -2.188 -3.567 -5.581 1.00 85.94 257 MET A C 1
ATOM 2146 O O . MET A 1 257 ? -2.987 -3.619 -6.512 1.00 85.94 257 MET A O 1
ATOM 2150 N N . LYS A 1 258 ? -0.876 -3.464 -5.778 1.00 89.62 258 LYS A N 1
ATOM 2151 C CA . LYS A 1 258 ? -0.268 -3.397 -7.104 1.00 89.62 258 LYS A CA 1
ATOM 2152 C C . LYS A 1 258 ? -0.424 -4.691 -7.894 1.00 89.62 258 LYS A C 1
ATOM 2154 O O . LYS A 1 258 ? -0.599 -4.639 -9.111 1.00 89.62 258 LYS A O 1
ATOM 2159 N N . GLU A 1 259 ? -0.376 -5.836 -7.221 1.00 90.88 259 GLU A N 1
ATOM 2160 C CA . GLU A 1 259 ? -0.650 -7.141 -7.819 1.00 90.88 259 GLU A CA 1
ATOM 2161 C C . GLU A 1 259 ? -2.114 -7.244 -8.269 1.00 90.88 259 GLU A C 1
ATOM 2163 O O . GLU A 1 259 ? -2.376 -7.644 -9.400 1.00 90.88 259 GLU A O 1
ATOM 2168 N N . GLU A 1 260 ? -3.060 -6.808 -7.434 1.00 87.50 260 GLU A N 1
ATOM 2169 C CA . GLU A 1 260 ? -4.493 -6.776 -7.764 1.00 87.50 260 GLU A CA 1
ATOM 2170 C C . GLU A 1 260 ? -4.816 -5.815 -8.915 1.00 87.50 260 GLU A C 1
ATOM 2172 O O . GLU A 1 260 ? -5.678 -6.115 -9.739 1.00 87.50 260 GLU A O 1
ATOM 2177 N N . ALA A 1 261 ? -4.081 -4.706 -9.014 1.00 86.19 261 ALA A N 1
ATOM 2178 C CA . ALA A 1 261 ? -4.161 -3.768 -10.132 1.00 86.19 261 ALA A CA 1
ATOM 2179 C C . ALA A 1 261 ? -3.494 -4.292 -11.422 1.00 86.19 261 ALA A C 1
ATOM 2181 O O . ALA A 1 261 ? -3.521 -3.615 -12.450 1.00 86.19 261 ALA A O 1
ATOM 2182 N N . GLY A 1 262 ? -2.858 -5.469 -11.388 1.00 89.06 262 GLY A N 1
ATOM 2183 C CA . GLY A 1 262 ? -2.162 -6.042 -12.540 1.00 89.06 262 GLY A CA 1
ATOM 2184 C C . GLY A 1 262 ? -0.894 -5.280 -12.938 1.00 89.06 262 GLY A C 1
ATOM 2185 O O . GLY A 1 262 ? -0.511 -5.299 -14.105 1.00 89.06 262 GLY A O 1
ATOM 2186 N N . LEU A 1 263 ? -0.240 -4.600 -11.989 1.00 90.12 263 LEU A N 1
ATOM 2187 C CA . LEU A 1 263 ? 0.961 -3.783 -12.219 1.00 90.12 263 LEU A CA 1
ATOM 2188 C C . LEU A 1 263 ? 2.258 -4.445 -11.726 1.00 90.12 263 LEU A C 1
ATOM 2190 O O . LEU A 1 263 ? 3.324 -3.834 -11.815 1.00 90.12 263 LEU A O 1
ATOM 2194 N N . ILE A 1 264 ? 2.187 -5.688 -11.238 1.00 93.44 264 ILE A N 1
ATOM 2195 C CA . ILE A 1 264 ? 3.351 -6.485 -10.828 1.00 93.44 264 ILE A CA 1
ATOM 2196 C C . ILE A 1 264 ? 3.534 -7.688 -11.749 1.00 93.44 264 ILE A C 1
ATOM 2198 O O . ILE A 1 264 ? 2.593 -8.431 -12.023 1.00 93.44 264 ILE A O 1
ATOM 2202 N N . HIS A 1 265 ? 4.779 -7.928 -12.152 1.00 92.25 265 HIS A N 1
ATOM 2203 C CA . HIS A 1 265 ? 5.214 -9.161 -12.784 1.00 92.25 265 HIS A CA 1
ATOM 2204 C C . HIS A 1 265 ? 6.308 -9.843 -11.957 1.00 92.25 265 HIS A C 1
ATOM 2206 O O . HIS A 1 265 ? 7.410 -9.315 -11.794 1.00 92.25 265 HIS A O 1
ATOM 2212 N N . TRP A 1 266 ? 6.015 -11.052 -11.482 1.00 92.62 266 TRP A N 1
ATOM 2213 C CA . TRP A 1 266 ? 6.992 -11.939 -10.853 1.00 92.62 266 TRP A CA 1
ATOM 2214 C C . TRP A 1 266 ? 7.712 -12.742 -11.934 1.00 92.62 266 TRP A C 1
ATOM 2216 O O . TRP A 1 266 ? 7.098 -13.555 -12.625 1.00 92.62 266 TRP A O 1
ATOM 2226 N N . PHE A 1 267 ? 9.011 -12.504 -12.112 1.00 87.88 267 PHE A N 1
ATOM 2227 C CA . PHE A 1 267 ? 9.761 -13.132 -13.200 1.00 87.88 267 PHE A CA 1
ATOM 2228 C C . PHE A 1 267 ? 10.124 -14.595 -12.899 1.00 87.88 267 PHE A C 1
ATOM 2230 O O . PHE A 1 267 ? 10.257 -15.406 -13.819 1.00 87.88 267 PHE A O 1
ATOM 2237 N N . ARG A 1 268 ? 10.259 -14.968 -11.620 1.00 85.62 268 ARG A N 1
ATOM 2238 C CA . ARG A 1 268 ? 10.483 -16.357 -11.186 1.00 85.62 268 ARG A CA 1
ATOM 2239 C C . ARG A 1 268 ? 9.158 -17.039 -10.825 1.00 85.62 268 ARG A C 1
ATOM 2241 O O . ARG A 1 268 ? 8.234 -16.359 -10.383 1.00 85.62 268 ARG A O 1
ATOM 2248 N N . PRO A 1 269 ? 9.044 -18.371 -11.007 1.00 84.19 269 PRO A N 1
ATOM 2249 C CA . PRO A 1 269 ? 10.127 -19.329 -11.297 1.00 84.19 269 PRO A CA 1
ATOM 2250 C C . PRO A 1 269 ? 10.480 -19.494 -12.784 1.00 84.19 269 PRO A C 1
ATOM 2252 O O . PRO A 1 269 ? 11.553 -19.987 -13.115 1.00 84.19 269 PRO A O 1
ATOM 2255 N N . GLN A 1 270 ? 9.604 -19.084 -13.701 1.00 85.12 270 GLN A N 1
ATOM 2256 C CA . GLN A 1 270 ? 9.691 -19.478 -15.115 1.00 85.12 270 GLN A CA 1
ATOM 2257 C C . GLN A 1 270 ? 10.737 -18.699 -15.931 1.00 85.12 270 GLN A C 1
ATOM 2259 O O . GLN A 1 270 ? 11.173 -19.195 -16.969 1.00 85.12 270 GLN A O 1
ATOM 2264 N N . LYS A 1 271 ? 11.109 -17.480 -15.510 1.00 86.81 271 LYS A N 1
ATOM 2265 C CA . LYS A 1 271 ? 12.031 -16.563 -16.212 1.00 86.81 271 LYS A CA 1
ATOM 2266 C C . LYS A 1 271 ? 11.732 -16.431 -17.709 1.00 86.81 271 LYS A C 1
ATOM 2268 O O . LYS A 1 271 ? 12.613 -16.507 -18.566 1.00 86.81 271 LYS A O 1
ATOM 2273 N N . CYS A 1 272 ? 10.453 -16.259 -18.039 1.00 86.75 272 CYS A N 1
ATOM 2274 C CA . CYS A 1 272 ? 9.968 -16.311 -19.412 1.00 86.75 272 CYS A CA 1
ATOM 2275 C C . CYS A 1 272 ? 9.679 -14.913 -19.971 1.00 86.75 272 CYS A C 1
ATOM 2277 O O . CYS A 1 272 ? 8.643 -14.310 -19.691 1.00 86.75 272 CYS A O 1
ATOM 2279 N N . PHE A 1 273 ? 10.541 -14.424 -20.868 1.00 85.56 273 PHE A N 1
ATOM 2280 C CA . PHE A 1 273 ? 10.345 -13.124 -21.525 1.00 85.56 273 PHE A CA 1
ATOM 2281 C C . PHE A 1 273 ? 9.087 -13.044 -22.404 1.00 85.56 273 PHE A C 1
ATOM 2283 O O . PHE A 1 273 ? 8.600 -11.948 -22.672 1.00 85.56 273 PHE A O 1
ATOM 2290 N N . LYS A 1 274 ? 8.517 -14.182 -22.832 1.00 87.56 274 LYS A N 1
ATOM 2291 C CA . LYS A 1 274 ? 7.209 -14.197 -23.515 1.00 87.56 274 LYS A CA 1
ATOM 2292 C C . LYS A 1 274 ? 6.083 -13.783 -22.571 1.00 87.56 274 LYS A C 1
ATOM 2294 O O . LYS A 1 274 ? 5.212 -13.025 -22.979 1.00 87.56 274 LYS A O 1
ATOM 2299 N N . MET A 1 275 ? 6.123 -14.245 -21.322 1.00 87.88 275 MET A N 1
ATOM 2300 C CA . MET A 1 275 ? 5.133 -13.872 -20.311 1.00 87.88 275 MET A CA 1
ATOM 2301 C C . MET A 1 275 ? 5.294 -12.417 -19.898 1.00 87.88 275 MET A C 1
ATOM 2303 O O . MET A 1 275 ? 4.299 -11.707 -19.815 1.00 87.88 275 MET A O 1
ATOM 2307 N N . LEU A 1 276 ? 6.537 -11.950 -19.750 1.00 87.81 276 LEU A N 1
ATOM 2308 C CA . LEU A 1 276 ? 6.793 -10.532 -19.525 1.00 87.81 276 LEU A CA 1
ATOM 2309 C C . LEU A 1 276 ? 6.273 -9.672 -20.690 1.00 87.81 276 LEU A C 1
ATOM 2311 O O . LEU A 1 276 ? 5.648 -8.641 -20.471 1.00 87.81 276 LEU A O 1
ATOM 2315 N N . SER A 1 277 ? 6.480 -10.111 -21.935 1.00 86.69 277 SER A N 1
ATOM 2316 C CA . SER A 1 277 ? 5.935 -9.416 -23.101 1.00 86.69 277 SER A CA 1
ATOM 2317 C C . SER A 1 277 ? 4.410 -9.364 -23.074 1.00 86.69 277 SER A C 1
ATOM 2319 O O . SER A 1 277 ? 3.854 -8.320 -23.391 1.00 86.69 277 SER A O 1
ATOM 2321 N N . ALA A 1 278 ? 3.748 -10.469 -22.721 1.00 89.31 278 ALA A N 1
ATOM 2322 C CA . ALA A 1 278 ? 2.292 -10.531 -22.627 1.00 89.31 278 ALA A CA 1
ATOM 2323 C C . ALA A 1 278 ? 1.757 -9.593 -21.533 1.00 89.31 278 ALA A C 1
ATOM 2325 O O . ALA A 1 278 ? 0.804 -8.853 -21.773 1.00 89.31 278 ALA A O 1
ATOM 2326 N N . PHE A 1 279 ? 2.419 -9.575 -20.372 1.00 90.56 279 PHE A N 1
ATOM 2327 C CA . PHE A 1 279 ? 2.133 -8.657 -19.271 1.00 90.56 279 PHE A CA 1
ATOM 2328 C C . PHE A 1 279 ? 2.204 -7.194 -19.724 1.00 90.56 279 PHE A C 1
ATOM 2330 O O . PHE A 1 279 ? 1.236 -6.459 -19.567 1.00 90.56 279 PHE A O 1
ATOM 2337 N N . LEU A 1 280 ? 3.301 -6.788 -20.371 1.00 87.94 280 LEU A N 1
ATOM 2338 C CA . LEU A 1 280 ? 3.456 -5.414 -20.856 1.00 87.94 280 LEU A CA 1
ATOM 2339 C C . LEU A 1 280 ? 2.368 -5.048 -21.873 1.00 87.94 280 LEU A C 1
ATOM 2341 O O . LEU A 1 280 ? 1.755 -3.993 -21.756 1.00 87.94 280 LEU A O 1
ATOM 2345 N N . THR A 1 281 ? 2.065 -5.935 -22.826 1.00 86.88 281 THR A N 1
ATOM 2346 C CA . THR A 1 281 ? 1.030 -5.686 -23.849 1.00 86.88 281 THR A CA 1
ATOM 2347 C C . THR A 1 281 ? -0.396 -5.626 -23.308 1.00 86.88 281 THR A C 1
ATOM 2349 O O . THR A 1 281 ? -1.291 -5.165 -24.015 1.00 86.88 281 THR A O 1
ATOM 2352 N N . ALA A 1 282 ? -0.636 -6.104 -22.086 1.00 88.19 282 ALA A N 1
ATOM 2353 C CA . ALA A 1 282 ? -1.938 -5.995 -21.438 1.00 88.19 282 ALA A CA 1
ATOM 2354 C C . ALA A 1 282 ? -2.168 -4.606 -20.818 1.00 88.19 282 ALA A C 1
ATOM 2356 O O . ALA A 1 282 ? -3.309 -4.246 -20.542 1.00 88.19 282 ALA A O 1
ATOM 2357 N N . ILE A 1 283 ? -1.104 -3.826 -20.615 1.00 86.56 283 ILE A N 1
ATOM 2358 C CA . ILE A 1 283 ? -1.142 -2.555 -19.893 1.00 86.56 283 ILE A CA 1
ATOM 2359 C C . ILE A 1 283 ? -1.185 -1.387 -20.881 1.00 86.56 283 ILE A C 1
ATOM 2361 O O . ILE A 1 283 ? -0.425 -1.350 -21.855 1.00 86.56 283 ILE A O 1
ATOM 2365 N N . SER A 1 284 ? -2.036 -0.402 -20.588 1.00 84.69 284 SER A N 1
ATOM 2366 C CA . SER A 1 284 ? -2.116 0.860 -21.321 1.00 84.69 284 SER A CA 1
ATOM 2367 C C . SER A 1 284 ? -0.916 1.764 -21.020 1.00 84.69 284 SER A C 1
ATOM 2369 O O . SER A 1 284 ? -0.584 2.041 -19.856 1.00 84.69 284 SER A O 1
ATOM 2371 N N . ASP A 1 285 ? -0.288 2.264 -22.076 1.00 79.44 285 ASP A N 1
ATOM 2372 C CA . ASP A 1 285 ? 0.821 3.201 -22.010 1.00 79.44 285 ASP A CA 1
ATOM 2373 C C . ASP A 1 285 ? 0.293 4.644 -21.868 1.00 79.44 285 ASP A C 1
ATOM 2375 O O . ASP A 1 285 ? -0.408 5.138 -22.759 1.00 79.44 285 ASP A O 1
ATOM 2379 N N . PRO A 1 286 ? 0.617 5.342 -20.762 1.00 75.88 286 PRO A N 1
ATOM 2380 C CA . PRO A 1 286 ? 0.161 6.712 -20.535 1.00 75.88 286 PRO A CA 1
ATOM 2381 C C . PRO A 1 286 ? 0.689 7.699 -21.586 1.00 75.88 286 PRO A C 1
ATOM 2383 O O . PRO A 1 286 ? 0.034 8.699 -21.862 1.00 75.88 286 PRO A O 1
ATOM 2386 N N . ALA A 1 287 ? 1.834 7.418 -22.218 1.00 75.06 287 ALA A N 1
ATOM 2387 C CA . ALA A 1 287 ? 2.446 8.325 -23.187 1.00 75.06 287 ALA A CA 1
ATOM 2388 C C . ALA A 1 287 ? 1.824 8.259 -24.593 1.00 75.06 287 ALA A C 1
ATOM 2390 O O . ALA A 1 287 ? 2.088 9.132 -25.420 1.00 75.06 287 ALA A O 1
ATOM 2391 N N . THR A 1 288 ? 1.026 7.230 -24.894 1.00 71.38 288 THR A N 1
ATOM 2392 C CA . THR A 1 288 ? 0.457 6.997 -26.234 1.00 71.38 288 THR A CA 1
ATOM 2393 C C . THR A 1 288 ? -1.068 7.093 -26.269 1.00 71.38 288 THR A C 1
ATOM 2395 O O . THR A 1 288 ? -1.706 6.464 -27.116 1.00 71.38 288 THR A O 1
ATOM 2398 N N . GLU A 1 289 ? -1.640 7.911 -25.376 1.00 69.69 289 GLU A N 1
ATOM 2399 C CA . GLU A 1 289 ? -3.077 8.228 -25.319 1.00 69.69 289 GLU A CA 1
ATOM 2400 C C . GLU A 1 289 ? -3.956 6.963 -25.243 1.00 69.69 289 GLU A C 1
ATOM 2402 O O . GLU A 1 289 ? -4.937 6.808 -25.967 1.00 69.69 289 GLU A O 1
ATOM 2407 N N . GLY A 1 290 ? -3.577 6.017 -24.374 1.00 68.00 290 GLY A N 1
ATOM 2408 C CA . GLY A 1 290 ? -4.391 4.836 -24.065 1.00 68.00 290 GLY A CA 1
ATOM 2409 C C . GLY A 1 290 ? -4.155 3.616 -24.959 1.00 68.00 290 GLY A C 1
ATOM 2410 O O . GLY A 1 290 ? -4.871 2.624 -24.837 1.00 68.00 290 GLY A O 1
ATOM 2411 N N . LYS A 1 291 ? -3.145 3.636 -25.837 1.00 82.06 291 LYS A N 1
ATOM 2412 C CA . LYS A 1 291 ? -2.691 2.419 -26.529 1.00 82.06 291 LYS A CA 1
ATOM 2413 C C . LYS A 1 291 ? -1.877 1.544 -25.582 1.00 82.06 291 LYS A C 1
ATOM 2415 O O . LYS A 1 291 ? -1.172 2.043 -24.715 1.00 82.06 291 LYS A O 1
ATOM 2420 N N . ASN A 1 292 ? -1.942 0.229 -25.760 1.00 83.88 292 ASN A N 1
ATOM 2421 C CA . ASN A 1 292 ? -1.128 -0.685 -24.962 1.00 83.88 292 ASN A CA 1
ATOM 2422 C C . ASN A 1 292 ? 0.341 -0.666 -25.391 1.00 83.88 292 ASN A C 1
ATOM 2424 O O . ASN A 1 292 ? 0.662 -0.343 -26.542 1.00 83.88 292 ASN A O 1
ATOM 2428 N N . TYR A 1 293 ? 1.231 -1.081 -24.485 1.00 82.62 293 TYR A N 1
ATOM 2429 C CA . TYR A 1 293 ? 2.638 -1.264 -24.834 1.00 82.62 293 TYR A CA 1
ATOM 2430 C C . TYR A 1 293 ? 2.809 -2.269 -25.976 1.00 82.62 293 TYR A C 1
ATOM 2432 O O . TYR A 1 293 ? 2.076 -3.251 -26.112 1.00 82.62 293 TYR A O 1
ATOM 2440 N N . GLN A 1 294 ? 3.829 -2.035 -26.797 1.00 79.25 294 GLN A N 1
ATOM 2441 C CA . GLN A 1 294 ? 4.208 -2.970 -27.848 1.00 79.25 294 GLN A CA 1
ATOM 2442 C C . GLN A 1 294 ? 4.874 -4.222 -27.257 1.00 79.25 294 GLN A C 1
ATOM 2444 O O . GLN A 1 294 ? 5.556 -4.134 -26.232 1.00 79.25 294 GLN A O 1
ATOM 2449 N N . PRO A 1 295 ? 4.722 -5.389 -27.908 1.00 82.00 295 PRO A N 1
ATOM 2450 C CA . PRO A 1 295 ? 5.376 -6.609 -27.461 1.00 82.00 295 PRO A CA 1
ATOM 2451 C C . PRO A 1 295 ? 6.897 -6.466 -27.485 1.00 82.00 295 PRO A C 1
ATOM 2453 O O . PRO A 1 295 ? 7.473 -5.810 -28.357 1.00 82.00 295 PRO A O 1
ATOM 2456 N N . LEU A 1 296 ? 7.555 -7.152 -26.553 1.00 80.31 296 LEU A N 1
ATOM 2457 C CA . LEU A 1 296 ? 9.006 -7.214 -26.506 1.00 80.31 296 LEU A CA 1
ATOM 2458 C C . LEU A 1 296 ? 9.551 -7.882 -27.766 1.00 80.31 296 LEU A C 1
ATOM 2460 O O . LEU A 1 296 ? 9.036 -8.883 -28.273 1.00 80.31 296 LEU A O 1
ATOM 2464 N N . ILE A 1 297 ? 10.670 -7.357 -28.248 1.00 77.31 297 ILE A N 1
ATOM 2465 C CA . ILE A 1 297 ? 11.392 -7.952 -29.363 1.00 77.31 297 ILE A CA 1
ATOM 2466 C C . ILE A 1 297 ? 12.200 -9.120 -28.802 1.00 77.31 297 ILE A C 1
ATOM 2468 O O . ILE A 1 297 ? 13.238 -8.932 -28.186 1.00 77.31 297 ILE A O 1
ATOM 2472 N N . LEU A 1 298 ? 11.720 -10.348 -28.988 1.00 75.88 298 LEU A N 1
ATOM 2473 C CA . LEU A 1 298 ? 12.392 -11.539 -28.442 1.00 75.88 298 LEU A CA 1
ATOM 2474 C C . LEU A 1 298 ? 13.381 -12.181 -29.427 1.00 75.88 298 LEU A C 1
ATOM 2476 O O . LEU A 1 298 ? 14.286 -12.913 -29.037 1.00 75.88 298 LEU A O 1
ATOM 2480 N N . ALA A 1 299 ? 13.223 -11.920 -30.727 1.00 74.19 299 ALA A N 1
ATOM 2481 C CA . ALA A 1 299 ? 14.067 -12.518 -31.754 1.00 74.19 299 ALA A CA 1
ATOM 2482 C C . ALA A 1 299 ? 15.444 -11.835 -31.804 1.00 74.19 299 ALA A C 1
ATOM 2484 O O . ALA A 1 299 ? 15.551 -10.684 -32.229 1.00 74.19 299 ALA A O 1
ATOM 2485 N N . LYS A 1 300 ? 16.511 -12.571 -31.462 1.00 65.38 300 LYS A N 1
ATOM 2486 C CA . LYS A 1 300 ? 17.910 -12.089 -31.489 1.00 65.38 300 LYS A CA 1
ATOM 2487 C C . LYS A 1 300 ? 18.290 -11.419 -32.816 1.00 65.38 300 LYS A C 1
ATOM 2489 O O . LYS A 1 300 ? 18.943 -10.381 -32.829 1.00 65.38 300 LYS A O 1
ATOM 2494 N N . ASN A 1 301 ? 17.810 -11.960 -33.937 1.00 65.62 301 ASN A N 1
ATOM 2495 C CA . ASN A 1 301 ? 18.092 -11.426 -35.272 1.00 65.62 301 ASN A CA 1
ATOM 2496 C C . ASN A 1 301 ? 17.479 -10.037 -35.512 1.00 65.62 301 ASN A C 1
ATOM 2498 O O . ASN A 1 301 ? 18.048 -9.254 -36.268 1.00 65.62 301 ASN A O 1
ATOM 2502 N N . LYS A 1 302 ? 16.357 -9.710 -34.854 1.00 66.00 302 LYS A N 1
ATOM 2503 C CA . LYS A 1 302 ? 15.729 -8.385 -34.949 1.00 66.00 302 LYS A CA 1
ATOM 2504 C C . LYS A 1 302 ? 16.513 -7.328 -34.170 1.00 66.00 302 LYS A C 1
ATOM 2506 O O . LYS A 1 302 ? 16.641 -6.206 -34.645 1.00 66.00 302 LYS A O 1
ATOM 2511 N N . TRP A 1 303 ? 17.130 -7.681 -33.043 1.00 63.47 303 TR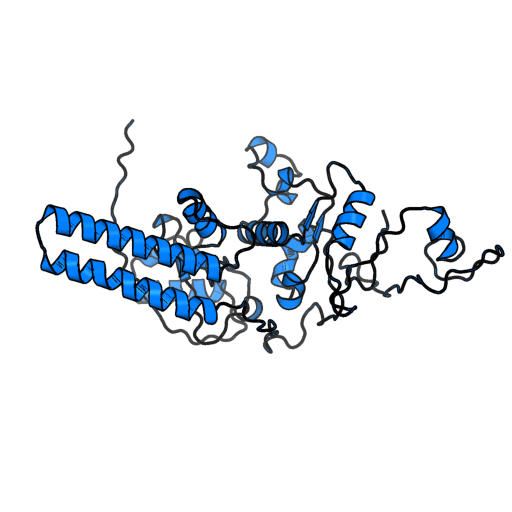P A N 1
ATOM 2512 C CA . TRP A 1 303 ? 18.030 -6.763 -32.328 1.00 63.47 303 TRP A CA 1
ATOM 2513 C C . TRP A 1 303 ? 19.227 -6.339 -33.182 1.00 63.47 303 TRP A C 1
ATOM 2515 O O . TRP A 1 303 ? 19.621 -5.173 -33.170 1.00 63.47 303 TRP A O 1
ATOM 2525 N N . LEU A 1 304 ? 19.741 -7.254 -34.009 1.00 61.16 304 LEU A N 1
ATOM 2526 C CA . LEU A 1 304 ? 20.815 -6.946 -34.955 1.00 61.16 304 LEU A CA 1
ATOM 2527 C C . LEU A 1 304 ? 20.397 -5.917 -36.020 1.00 61.16 304 LEU A C 1
ATOM 2529 O O . LEU A 1 304 ? 21.248 -5.191 -36.522 1.00 61.16 304 LEU A O 1
ATOM 2533 N N . THR A 1 305 ? 19.107 -5.823 -36.353 1.00 61.72 305 THR A N 1
ATOM 2534 C CA . THR A 1 305 ? 18.586 -4.832 -37.314 1.00 61.72 305 THR A CA 1
ATOM 2535 C C . THR A 1 305 ? 18.266 -3.466 -36.690 1.00 61.72 305 THR A C 1
ATOM 2537 O O . THR A 1 305 ? 18.007 -2.510 -37.423 1.00 61.72 305 THR A O 1
ATOM 2540 N N . LEU A 1 306 ? 18.304 -3.357 -35.354 1.00 58.69 306 LEU A N 1
ATOM 2541 C CA . LEU A 1 306 ? 17.935 -2.149 -34.599 1.00 58.69 306 LEU A CA 1
ATOM 2542 C C . LEU A 1 306 ? 19.149 -1.324 -34.137 1.00 58.69 306 LEU A C 1
ATOM 2544 O O . LEU A 1 306 ? 19.072 -0.091 -34.126 1.00 58.69 306 LEU A O 1
ATOM 2548 N N . CYS A 1 307 ? 20.279 -1.974 -33.822 1.00 51.84 307 CYS A N 1
ATOM 2549 C CA . CYS A 1 307 ? 21.495 -1.327 -33.308 1.00 51.84 307 CYS A CA 1
ATOM 2550 C C . CYS A 1 307 ? 22.794 -1.795 -34.001 1.00 51.84 307 CYS A C 1
ATOM 2552 O O . CYS A 1 307 ? 22.853 -2.869 -34.606 1.00 51.84 307 CYS A O 1
ATOM 2554 N N . GLY A 1 308 ? 23.823 -0.942 -33.892 1.00 51.88 308 GLY A N 1
ATOM 2555 C CA . GLY A 1 308 ? 25.189 -1.051 -34.422 1.00 51.88 308 GLY A CA 1
ATOM 2556 C C . GLY A 1 308 ? 25.956 -2.325 -34.100 1.00 51.88 308 GLY A C 1
ATOM 2557 O O . GLY A 1 308 ? 25.480 -3.181 -33.356 1.00 51.88 308 GLY A O 1
ATOM 2558 N N . ASN A 1 309 ? 27.165 -2.459 -34.657 1.00 42.25 309 ASN A N 1
ATOM 2559 C CA . ASN A 1 309 ? 28.007 -3.633 -34.428 1.00 42.25 309 ASN A CA 1
ATOM 2560 C C . ASN A 1 309 ? 28.223 -3.819 -32.912 1.00 42.25 309 ASN A C 1
ATOM 2562 O O . ASN A 1 309 ? 28.594 -2.872 -32.224 1.00 42.25 309 ASN A O 1
ATOM 2566 N N . ASN A 1 310 ? 27.935 -5.023 -32.413 1.00 48.69 310 ASN A N 1
ATOM 2567 C CA . ASN A 1 310 ? 27.862 -5.420 -30.997 1.00 48.69 310 ASN A CA 1
ATOM 2568 C C . ASN A 1 310 ? 26.617 -5.017 -30.188 1.00 48.69 310 ASN A C 1
ATOM 2570 O O . ASN A 1 310 ? 26.577 -5.336 -29.015 1.00 48.69 310 ASN A O 1
ATOM 2574 N N . GLY A 1 311 ? 25.555 -4.462 -30.777 1.00 48.22 311 GLY A N 1
ATOM 2575 C CA . GLY A 1 311 ? 24.194 -4.570 -30.218 1.00 48.22 311 GLY A CA 1
ATOM 2576 C C . GLY A 1 311 ? 23.778 -3.599 -29.103 1.00 48.22 311 GLY A C 1
ATOM 2577 O O . GLY A 1 311 ? 22.591 -3.565 -28.797 1.00 48.22 311 GLY A O 1
ATOM 2578 N N . TRP A 1 312 ? 24.674 -2.767 -28.564 1.00 50.22 312 TRP A N 1
ATOM 2579 C CA . TRP A 1 312 ? 24.336 -1.847 -27.454 1.00 50.22 312 TRP A CA 1
ATOM 2580 C C . TRP A 1 312 ? 24.685 -0.382 -27.740 1.00 50.22 312 TRP A C 1
ATOM 2582 O O . TRP A 1 312 ? 23.990 0.522 -27.290 1.00 50.22 312 TRP A O 1
ATOM 2592 N N . GLU A 1 313 ? 25.723 -0.122 -28.537 1.00 48.78 313 GLU A N 1
ATOM 2593 C CA . GLU A 1 313 ? 26.118 1.239 -28.898 1.00 48.78 313 GLU A CA 1
ATOM 2594 C C . GLU A 1 313 ? 25.473 1.637 -30.227 1.00 48.78 313 GLU A C 1
ATOM 2596 O O . GLU A 1 313 ? 25.589 0.932 -31.231 1.00 48.78 313 GLU A O 1
ATOM 2601 N N . GLY A 1 314 ? 24.810 2.793 -30.255 1.00 49.19 314 GLY A N 1
ATOM 2602 C CA . GLY A 1 314 ? 24.125 3.368 -31.420 1.00 49.19 314 GLY A CA 1
ATOM 2603 C C . GLY A 1 314 ? 25.010 3.729 -32.626 1.00 49.19 314 GLY A C 1
ATOM 2604 O O . GLY A 1 314 ? 24.638 4.616 -33.394 1.00 49.19 314 GLY A O 1
ATOM 2605 N N . LYS A 1 315 ? 26.157 3.068 -32.816 1.00 49.91 315 LYS A N 1
ATOM 2606 C CA . LYS A 1 315 ? 27.017 3.184 -33.998 1.00 49.91 315 LYS A CA 1
ATOM 2607 C C . LYS A 1 315 ? 26.302 2.628 -35.235 1.00 49.91 315 LYS A C 1
ATOM 2609 O O . LYS A 1 315 ? 25.486 1.714 -35.150 1.00 49.91 315 LYS A O 1
ATOM 2614 N N . VAL A 1 316 ? 26.575 3.193 -36.405 1.00 50.53 316 VAL A N 1
ATOM 2615 C CA . VAL A 1 316 ? 25.998 2.718 -37.672 1.00 50.53 316 VAL A CA 1
ATOM 2616 C C . VAL A 1 316 ? 26.700 1.411 -38.068 1.00 50.53 316 VAL A C 1
ATOM 2618 O O . VAL A 1 316 ? 27.926 1.344 -38.025 1.00 50.53 316 VAL A O 1
ATOM 2621 N N . ARG A 1 317 ? 25.947 0.347 -38.397 1.00 54.69 317 ARG A N 1
ATOM 2622 C CA . ARG A 1 317 ? 26.532 -0.903 -38.926 1.00 54.69 317 ARG A CA 1
ATOM 2623 C C . ARG A 1 317 ? 27.036 -0.683 -40.355 1.00 54.69 317 ARG A C 1
ATOM 2625 O O . ARG A 1 317 ? 26.383 0.011 -41.128 1.00 54.69 317 ARG A O 1
ATOM 2632 N N . CYS A 1 318 ? 28.123 -1.363 -40.718 1.00 53.34 318 CYS A N 1
ATOM 2633 C CA . CYS A 1 318 ? 28.646 -1.421 -42.090 1.00 53.34 318 CYS A CA 1
ATOM 2634 C C . CYS A 1 318 ? 28.275 -2.730 -42.824 1.00 53.34 318 CYS A C 1
ATOM 2636 O O . CYS A 1 318 ? 28.862 -3.034 -43.854 1.00 53.34 318 CYS A O 1
ATOM 2638 N N . ASP A 1 319 ? 27.335 -3.531 -42.303 1.00 56.66 319 ASP A N 1
ATOM 2639 C CA . ASP A 1 319 ? 27.022 -4.890 -42.791 1.00 56.66 319 ASP A CA 1
ATOM 2640 C C . ASP A 1 319 ? 25.899 -4.958 -43.851 1.00 56.66 319 ASP A C 1
ATOM 2642 O O . ASP A 1 319 ? 25.406 -6.038 -44.172 1.00 56.66 319 ASP A O 1
ATOM 2646 N N . GLY A 1 320 ? 25.478 -3.814 -44.403 1.00 55.59 320 GLY A N 1
ATOM 2647 C CA . GLY A 1 320 ? 24.556 -3.736 -45.545 1.00 55.59 320 GLY A CA 1
ATOM 2648 C C . GLY A 1 320 ? 23.088 -4.090 -45.261 1.00 55.59 320 GLY A C 1
ATOM 2649 O O . GLY A 1 320 ? 22.257 -4.013 -46.167 1.00 55.59 320 GLY A O 1
ATOM 2650 N N . ARG A 1 321 ? 22.718 -4.450 -44.024 1.00 60.91 321 ARG A N 1
ATOM 2651 C CA . ARG A 1 321 ? 21.316 -4.718 -43.654 1.00 60.91 321 ARG A CA 1
ATOM 2652 C C . ARG A 1 321 ? 20.550 -3.408 -43.452 1.00 60.91 321 ARG A C 1
ATOM 2654 O O . ARG A 1 321 ? 21.027 -2.493 -42.785 1.00 60.91 321 ARG A O 1
ATOM 2661 N N . LYS A 1 322 ? 19.334 -3.316 -44.007 1.00 59.31 322 LYS A N 1
ATOM 2662 C CA . LYS A 1 322 ? 18.471 -2.133 -43.844 1.00 59.31 322 LYS A CA 1
ATOM 2663 C C . LYS A 1 322 ? 18.116 -1.940 -42.367 1.00 59.31 322 LYS A C 1
ATOM 2665 O O . LYS A 1 322 ? 17.602 -2.854 -41.726 1.00 59.31 322 LYS A O 1
ATOM 2670 N N . ARG A 1 323 ? 18.376 -0.738 -41.850 1.00 61.69 323 ARG A N 1
ATOM 2671 C CA . ARG A 1 323 ? 18.011 -0.328 -40.491 1.00 61.69 323 ARG A CA 1
ATOM 2672 C C . ARG A 1 323 ? 16.498 -0.164 -40.393 1.00 61.69 323 ARG A C 1
ATOM 2674 O O . ARG A 1 323 ? 15.911 0.538 -41.216 1.00 61.69 323 ARG A O 1
ATOM 2681 N N . ASP A 1 324 ? 15.883 -0.752 -39.372 1.00 61.75 324 ASP A N 1
ATOM 2682 C CA . ASP A 1 324 ? 14.490 -0.442 -39.054 1.00 61.75 324 ASP A CA 1
ATOM 2683 C C . ASP A 1 324 ? 14.430 0.921 -38.346 1.00 61.75 324 ASP A C 1
ATOM 2685 O O . ASP A 1 324 ? 14.866 1.077 -37.204 1.00 61.75 324 ASP A O 1
ATOM 2689 N N . SER A 1 325 ? 13.951 1.941 -39.062 1.00 61.16 325 SER A N 1
ATOM 2690 C CA . SER A 1 325 ? 13.796 3.305 -38.547 1.00 61.16 325 SER A CA 1
ATOM 2691 C C . SER A 1 325 ? 12.522 3.496 -37.722 1.00 61.16 325 SER A C 1
ATOM 2693 O O . SER A 1 32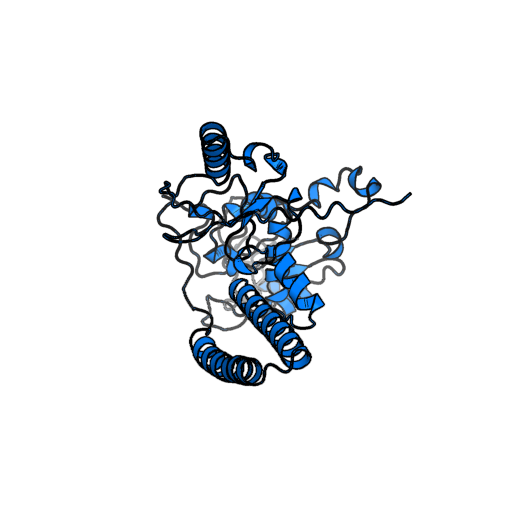5 ? 12.430 4.487 -37.000 1.00 61.16 325 SER A O 1
ATOM 2695 N N . LYS A 1 326 ? 11.559 2.565 -37.797 1.00 62.84 326 LYS A N 1
ATOM 2696 C CA . LYS A 1 326 ? 10.264 2.682 -37.109 1.00 62.84 326 LYS A CA 1
ATOM 2697 C C . LYS A 1 326 ? 10.351 2.295 -35.632 1.00 62.84 326 LYS A C 1
ATOM 2699 O O . LYS A 1 326 ? 9.698 2.925 -34.810 1.00 62.84 326 LYS A O 1
ATOM 2704 N N . HIS A 1 327 ? 11.189 1.318 -35.285 1.00 60.19 327 HIS A N 1
ATOM 2705 C CA . HIS A 1 327 ? 11.290 0.765 -33.924 1.00 60.19 327 HIS A CA 1
ATOM 2706 C C . HIS A 1 327 ? 12.599 1.145 -33.217 1.00 60.19 327 HIS A C 1
ATOM 2708 O O . HIS A 1 327 ? 13.191 0.338 -32.502 1.00 60.19 327 HIS A O 1
ATOM 2714 N N . LYS A 1 328 ? 13.097 2.370 -33.432 1.00 59.97 328 LYS A N 1
ATOM 2715 C CA . LYS A 1 328 ? 14.385 2.792 -32.869 1.00 59.97 328 LYS A CA 1
ATOM 2716 C C . LYS A 1 328 ? 14.329 2.843 -31.331 1.00 59.97 328 LYS A C 1
ATOM 2718 O O . LYS A 1 328 ? 13.482 3.557 -30.781 1.00 59.97 328 LYS A O 1
ATOM 2723 N N . PRO A 1 329 ? 15.273 2.194 -30.629 1.00 56.97 329 PRO A N 1
ATOM 2724 C CA . PRO A 1 329 ? 15.424 2.420 -29.205 1.00 56.97 329 PRO A CA 1
ATOM 2725 C C . PRO A 1 329 ? 15.926 3.862 -28.933 1.00 56.97 329 PRO A C 1
ATOM 2727 O O . PRO A 1 329 ? 16.971 4.292 -29.423 1.00 56.97 329 PRO A O 1
ATOM 2730 N N . LYS A 1 330 ? 15.118 4.640 -28.214 1.00 53.97 330 LYS A N 1
ATOM 2731 C CA . LYS A 1 330 ? 15.404 5.839 -27.422 1.00 53.97 330 LYS A CA 1
ATOM 2732 C C . LYS A 1 330 ? 16.046 5.428 -26.087 1.00 53.97 330 LYS A C 1
ATOM 2734 O O . LYS A 1 330 ? 15.368 5.066 -25.134 1.00 53.97 330 LYS A O 1
ATOM 2739 N N . PHE A 1 331 ? 17.362 5.542 -26.017 1.00 50.78 331 PHE A N 1
ATOM 2740 C CA . PHE A 1 331 ? 18.098 5.379 -24.769 1.00 50.78 331 PHE A CA 1
ATOM 2741 C C . PHE A 1 331 ? 18.134 6.704 -24.002 1.00 50.78 331 PHE A C 1
ATOM 2743 O O . PHE A 1 331 ? 18.368 7.753 -24.605 1.00 50.78 331 PHE A O 1
ATOM 2750 N N . THR A 1 332 ? 17.959 6.663 -22.684 1.00 40.75 332 THR A N 1
ATOM 2751 C CA . THR A 1 332 ? 18.306 7.776 -21.791 1.00 40.75 332 THR A CA 1
ATOM 2752 C C . THR A 1 332 ? 19.731 7.613 -21.278 1.00 40.75 332 THR A C 1
ATOM 2754 O O . THR A 1 332 ? 20.109 6.545 -20.802 1.00 40.75 332 THR A O 1
ATOM 2757 N N . GLN A 1 333 ? 20.528 8.680 -21.353 1.00 37.56 333 GLN A N 1
ATOM 2758 C CA . GLN A 1 333 ? 21.849 8.756 -20.727 1.00 37.56 333 GLN A CA 1
ATOM 2759 C C . GLN A 1 333 ? 21.684 8.922 -19.208 1.00 37.56 333 GLN A C 1
ATOM 2761 O O . GLN A 1 333 ? 21.824 10.021 -18.688 1.00 37.56 333 GLN A O 1
ATOM 2766 N N . SER A 1 334 ? 21.342 7.856 -18.484 1.00 38.59 334 SER A N 1
ATOM 2767 C CA . SER A 1 334 ? 21.428 7.865 -17.019 1.00 38.59 334 SER A CA 1
ATOM 2768 C C . SER A 1 334 ? 22.651 7.065 -16.582 1.00 38.59 334 SER A C 1
ATOM 2770 O O . SER A 1 334 ? 22.731 5.861 -16.814 1.00 38.59 334 SER A O 1
ATOM 2772 N N . ILE A 1 335 ? 23.621 7.758 -15.981 1.00 34.91 335 ILE A N 1
ATOM 2773 C CA . ILE A 1 335 ? 24.847 7.189 -15.389 1.00 34.91 335 ILE A CA 1
ATOM 2774 C C . ILE A 1 335 ? 24.568 6.661 -13.965 1.00 34.91 335 ILE A C 1
ATOM 2776 O O . ILE A 1 335 ? 25.355 5.887 -13.416 1.00 34.91 335 ILE A O 1
ATOM 2780 N N . ALA A 1 336 ? 23.422 7.019 -13.373 1.00 37.28 336 ALA A N 1
ATOM 2781 C CA . ALA A 1 336 ? 22.988 6.505 -12.082 1.00 37.28 336 ALA A CA 1
ATOM 2782 C C . ALA A 1 336 ? 22.464 5.069 -12.246 1.00 37.28 336 ALA A C 1
ATOM 2784 O O . ALA A 1 336 ? 21.368 4.822 -12.752 1.00 37.28 336 ALA A O 1
ATOM 2785 N N . ARG A 1 337 ? 23.312 4.114 -11.858 1.00 37.19 337 ARG A N 1
ATOM 2786 C CA . ARG A 1 337 ? 23.013 2.684 -11.755 1.00 37.19 337 ARG A CA 1
ATOM 2787 C C . ARG A 1 337 ? 21.683 2.459 -11.015 1.00 37.19 337 ARG A C 1
ATOM 2789 O O . ARG A 1 337 ? 21.538 2.900 -9.887 1.00 37.19 337 ARG A O 1
ATOM 2796 N N . VAL A 1 338 ? 20.780 1.722 -11.665 1.00 38.62 338 VAL A N 1
ATOM 2797 C CA . VAL A 1 338 ? 19.603 1.035 -11.089 1.00 38.62 338 VAL A CA 1
ATOM 2798 C C . VAL A 1 338 ? 18.546 1.934 -10.425 1.00 38.62 338 VAL A C 1
ATOM 2800 O O . VAL A 1 338 ? 17.969 1.596 -9.412 1.00 38.62 338 VAL A O 1
ATOM 2803 N N . VAL A 1 339 ? 18.143 3.020 -11.083 1.00 34.25 339 VAL A N 1
ATOM 2804 C CA . VAL A 1 339 ? 16.732 3.448 -11.023 1.00 34.25 339 VAL A CA 1
ATOM 2805 C C . VAL A 1 339 ? 16.315 3.724 -12.455 1.00 34.25 339 VAL A C 1
ATOM 2807 O O . VAL A 1 339 ? 16.538 4.803 -13.003 1.00 34.25 339 VAL A O 1
ATOM 2810 N N . SER A 1 340 ? 15.825 2.695 -13.142 1.00 34.16 340 SER A N 1
ATOM 2811 C CA . SER A 1 340 ? 15.381 2.833 -14.524 1.00 34.16 340 SER A CA 1
ATOM 2812 C C . SER A 1 340 ? 14.072 3.623 -14.569 1.00 34.16 340 SER A C 1
ATOM 2814 O O . SER A 1 340 ? 12.977 3.063 -14.570 1.00 34.16 340 SER A O 1
ATOM 2816 N N . ASN A 1 341 ? 14.198 4.947 -14.654 1.00 30.89 341 ASN A N 1
ATOM 2817 C CA . ASN A 1 341 ? 13.208 5.790 -15.313 1.00 30.89 341 ASN A CA 1
ATOM 2818 C C . ASN A 1 341 ? 13.092 5.293 -16.755 1.00 30.89 341 ASN A C 1
ATOM 2820 O O . ASN A 1 341 ? 13.954 5.564 -17.592 1.00 30.89 341 ASN A O 1
ATOM 2824 N N . TYR A 1 342 ? 12.059 4.510 -17.048 1.00 36.91 342 TYR A N 1
ATOM 2825 C CA . TYR A 1 342 ? 11.867 3.959 -18.378 1.00 36.91 342 TYR A CA 1
ATOM 2826 C C . TYR A 1 342 ? 11.257 5.000 -19.320 1.00 36.91 342 TYR A C 1
ATOM 2828 O O . TYR A 1 342 ? 10.096 4.944 -19.709 1.00 36.91 342 TYR A O 1
ATOM 2836 N N . CYS A 1 343 ? 12.124 5.860 -19.847 1.00 30.03 343 CYS A N 1
ATOM 2837 C CA . CYS A 1 343 ? 12.200 5.931 -21.299 1.00 30.03 343 CYS A CA 1
ATOM 2838 C C . CYS A 1 343 ? 12.771 4.585 -21.782 1.00 30.03 343 CYS A C 1
ATOM 2840 O O . CYS A 1 343 ? 13.975 4.372 -21.762 1.00 30.03 343 CYS A O 1
ATOM 2842 N N . GLN A 1 344 ? 11.873 3.697 -22.213 1.00 30.53 344 GLN A N 1
ATOM 2843 C CA . GLN A 1 344 ? 12.122 2.466 -22.972 1.00 30.53 344 GLN A CA 1
ATOM 2844 C C . GLN A 1 344 ? 12.768 1.251 -22.305 1.00 30.53 344 GLN A C 1
ATOM 2846 O O . GLN A 1 344 ? 13.947 1.210 -21.963 1.00 30.53 344 GLN A O 1
ATOM 2851 N N . ILE A 1 345 ? 11.976 0.182 -22.276 1.00 30.00 345 ILE A N 1
ATOM 2852 C CA . ILE A 1 345 ? 12.379 -1.172 -21.918 1.00 30.00 345 ILE A CA 1
ATOM 2853 C C . ILE A 1 345 ? 13.447 -1.668 -22.895 1.00 30.00 345 ILE A C 1
ATOM 2855 O O . ILE A 1 345 ? 13.149 -2.090 -24.012 1.00 30.00 345 ILE A O 1
ATOM 2859 N N . VAL A 1 346 ? 14.700 -1.648 -22.450 1.00 24.73 346 VAL A N 1
ATOM 2860 C CA . VAL A 1 346 ? 15.768 -2.475 -23.006 1.00 24.73 346 VAL A CA 1
ATOM 2861 C C . VAL A 1 346 ? 16.154 -3.470 -21.926 1.00 24.73 346 VAL A C 1
ATOM 2863 O O . VAL A 1 346 ? 16.734 -3.121 -20.902 1.00 24.73 346 VAL A O 1
ATOM 2866 N N . LEU A 1 347 ? 15.756 -4.717 -22.161 1.00 23.33 347 LEU A N 1
ATOM 2867 C CA . LEU A 1 347 ? 16.222 -5.879 -21.425 1.00 23.33 347 LEU A CA 1
ATOM 2868 C C . LEU A 1 347 ? 17.733 -6.000 -21.603 1.00 23.33 347 LEU A C 1
ATOM 2870 O O . LEU A 1 347 ? 18.205 -6.252 -22.711 1.00 23.33 347 LEU A O 1
ATOM 2874 N N . ILE A 1 348 ? 18.470 -5.851 -20.509 1.00 23.03 348 ILE A N 1
ATOM 2875 C CA . ILE A 1 348 ? 19.860 -6.282 -20.421 1.00 23.03 348 ILE A CA 1
ATOM 2876 C C . ILE A 1 348 ? 19.917 -7.253 -19.248 1.00 23.03 348 ILE A C 1
ATOM 2878 O O . ILE A 1 348 ? 19.532 -6.891 -18.138 1.00 23.03 348 ILE A O 1
ATOM 2882 N N . MET A 1 349 ? 20.270 -8.500 -19.566 1.00 26.17 349 MET A N 1
ATOM 2883 C CA . MET A 1 349 ? 20.422 -9.608 -18.621 1.00 26.17 349 MET A CA 1
ATOM 2884 C C . MET A 1 349 ? 21.493 -9.339 -17.573 1.00 26.17 349 MET A C 1
ATOM 2886 O O . MET A 1 349 ? 22.503 -8.693 -17.938 1.00 26.17 349 MET A O 1
#